Protein AF-0000000065871738 (afdb_homodimer)

Foldseek 3Di:
DDKDKDFQADDPPDDLDWDAPDPPGQWTFFWFRDDFKDKAFAFRKDKTFRRMWIAADPQKKKFKWFDPVCCVPFVKTQPPGRDIDHNPDGDTDITIMHGNGHGMDMGGGGDGGIIIGMDGDDDDDDDDDPDDDDDPCGPVDDCNVDVD/DDKDKDFQADDPPDDQDWDAPDPPGQWTFFWFRDDFKDKAAAFRKDKTFRRMWIAADPQKKKFKWFDPVCCVPFVKTQPPGRDIGHNPDGDTDITIMHGNGHGMDMGGGGDRGIIIGMDGDDDDDDDDDPDDDDDPCRPVDDCNVPPD

Sequence (296 aa):
MKVKIKQIYQFEGASSLPAYSTNGSAGMDLYAAIASPMIIKPHETALVPAGIAISLPYGYEAQIRSRSGLASKFGVIVLNSPGTIDSDYRGELKIIMINLGQKDFQLTPAMRIAQMVIAKYEVVSWELVDDLDETERGKNGFGSSGLKMKVKIKQIYQFEGASSLPAYSTNGSAGMDLYAAIASPMIIKPHETALVPAGIAISLPYGYEAQIRSRSGLASKFGVIVLNSPGTIDSDYRGELKIIMINLGQKDFQLTPAMRIAQMVIAKYEVVSWELVDDLDETERGKNGFGSSGLK

pLDDT: mean 92.16, std 11.15, range [40.47, 98.62]

Nearest PDB structures (foldseek):
  7n6s-assembly1_B  TM=9.313E-01  e=4.862E-17  Rickettsia prowazekii str. Madrid E
  7n56-assembly3_K  TM=9.686E-01  e=2.362E-16  Rickettsia prowazekii str. Madrid E
  8hrv-assembly1_A  TM=9.534E-01  e=2.782E-16  Helicobacter pylori 26695
  8y1q-assembly1_B  TM=9.715E-01  e=1.591E-15  Aquifex aeolicus
  8y1q-assembly1_C  TM=9.695E-01  e=3.060E-15  Aquifex aeolicus

Radius of gyration: 20.26 Å; Cα contacts (8 Å, |Δi|>4): 730; chains: 2; bounding box: 50×58×42 Å

Secondary structure (DSSP, 8-state):
-EEEEEE----SSS-----BSSTT-SSEEEE---SS-EEE-TT-EEEEE-SEEEEPPTTEEEEEE--HHHHHHH-EEETTSSEEE-TTB-SPPEEEEEE-SSS-EEE-TT-EEEEEEEEE---------S-PPP-SSTT--SSTT---/---EEEE-S--SSS-----BSSTT-S-EEEE---SS-EEE-TT-EEEEE-SEEEEPPTTEEEEEE--HHHHHHH-EEETTSSEEE-TT--SPPEEEEEE-SSS-EEE-TT-EEEEEEEEE-B--EEEE-S-PPP-SSBT--SSTTT--

InterPro domains:
  IPR008181 Deoxyuridine triphosphate nucleotidohydrolase [MF_00116] (1-147)
  IPR008181 Deoxyuridine triphosphate nucleotidohydrolase [PTHR11241] (10-147)
  IPR008181 Deoxyuridine triphosphate nucleotidohydrolase [TIGR00576] (9-146)
  IPR029054 dUTPase-like [PF00692] (16-146)
  IPR033704 dUTPase, trimeric [cd07557] (26-118)
  IPR036157 dUTPase-like superfamily [G3DSA:2.70.40.10] (1-147)
  IPR036157 dUTPase-like superfamily [SSF51283] (8-147)

Organism: Orientia tsutsugamushi (strain Boryong) (NCBI:txid357244)

Solvent-accessible surface area (backbone atoms only — not comparable to full-atom values): 16494 Å² total; per-residue (Å²): 88,80,30,43,32,27,77,75,45,81,52,89,94,42,88,65,69,66,48,62,85,48,94,33,46,52,40,20,46,34,29,31,52,47,95,60,67,47,75,40,42,56,76,31,72,48,82,41,41,37,25,32,23,46,48,47,56,86,60,32,33,38,34,40,24,28,36,64,66,45,31,72,76,48,30,29,31,34,68,58,31,59,33,81,41,57,30,53,39,50,32,69,43,66,44,50,33,31,20,58,26,92,52,74,40,79,47,46,55,65,35,75,63,31,26,39,30,36,29,76,61,86,87,84,84,88,78,91,68,97,71,78,84,88,55,94,63,61,87,65,52,78,46,58,85,53,96,112,138,88,66,55,71,45,80,75,45,82,53,87,94,43,87,67,69,65,48,61,85,47,94,82,46,77,38,20,45,35,29,31,52,48,95,60,67,47,76,39,42,54,65,30,71,46,81,41,41,36,24,33,25,46,46,45,57,81,60,32,31,36,34,39,31,50,35,56,34,45,32,74,76,49,32,30,36,37,66,40,26,47,32,81,41,37,17,69,48,70,58,70,44,65,43,45,32,32,21,70,26,89,54,74,39,79,47,46,56,65,34,75,63,30,26,39,30,77,42,72,47,49,70,72,44,78,40,83,37,94,71,78,80,88,48,94,54,25,59,66,54,84,66,64,87,57,79,116

Structure (mmCIF, N/CA/C/O backbone):
data_AF-0000000065871738-model_v1
#
loop_
_entity.id
_entity.type
_entity.pdbx_description
1 polymer "Deoxyuridine 5'-triphosphate nucleotidohydrolase"
#
loop_
_atom_site.group_PDB
_atom_site.id
_atom_site.type_symbol
_atom_site.label_atom_id
_atom_site.label_alt_id
_atom_site.label_comp_id
_atom_site.label_asym_id
_atom_site.label_entity_id
_atom_site.label_seq_id
_atom_site.pdbx_PDB_ins_code
_atom_site.Cartn_x
_atom_site.Cartn_y
_atom_site.Cartn_z
_atom_site.occupancy
_atom_site.B_iso_or_equiv
_atom_site.auth_seq_id
_atom_site.auth_comp_id
_atom_site.auth_asym_id
_atom_site.auth_atom_id
_atom_site.pdbx_PDB_model_num
ATOM 1 N N . MET A 1 1 ? 12.367 -8.094 -16.547 1 91.94 1 MET A N 1
ATOM 2 C CA . MET A 1 1 ? 12.742 -9.367 -15.945 1 91.94 1 MET A CA 1
ATOM 3 C C . MET A 1 1 ? 11.633 -10.398 -16.094 1 91.94 1 MET A C 1
ATOM 5 O O . MET A 1 1 ? 10.453 -10.07 -15.938 1 91.94 1 MET A O 1
ATOM 9 N N . LYS A 1 2 ? 11.984 -11.586 -16.422 1 95.81 2 LYS A N 1
ATOM 10 C CA . LYS A 1 2 ? 10.984 -12.641 -16.578 1 95.81 2 LYS A CA 1
ATOM 11 C C . LYS A 1 2 ? 10.766 -13.391 -15.266 1 95.81 2 LYS A C 1
ATOM 13 O O . LYS A 1 2 ? 11.727 -13.781 -14.602 1 95.81 2 LYS A O 1
ATOM 18 N N . VAL A 1 3 ? 9.508 -13.617 -14.883 1 97.31 3 VAL A N 1
ATOM 19 C CA . VAL A 1 3 ? 9.148 -14.32 -13.656 1 97.31 3 VAL A CA 1
ATOM 20 C C . VAL A 1 3 ? 8.203 -15.477 -13.984 1 97.31 3 VAL A C 1
ATOM 22 O O . VAL A 1 3 ? 7.234 -15.305 -14.719 1 97.31 3 VAL A O 1
ATOM 25 N N . LYS A 1 4 ? 8.539 -16.609 -13.453 1 97.94 4 LYS A N 1
ATOM 26 C CA . LYS A 1 4 ? 7.668 -17.766 -13.672 1 97.94 4 LYS A CA 1
ATOM 27 C C . LYS A 1 4 ? 6.391 -17.656 -12.844 1 97.94 4 LYS A C 1
ATOM 29 O O . LYS A 1 4 ? 6.422 -17.234 -11.688 1 97.94 4 LYS A O 1
ATOM 34 N N . ILE A 1 5 ? 5.312 -17.984 -13.469 1 97.44 5 ILE A N 1
ATOM 35 C CA . ILE A 1 5 ? 4.008 -17.969 -12.812 1 97.44 5 ILE A CA 1
ATOM 36 C C . ILE A 1 5 ? 3.242 -19.25 -13.141 1 97.44 5 ILE A C 1
ATOM 38 O O . ILE A 1 5 ? 3.271 -19.719 -14.273 1 97.44 5 ILE A O 1
ATOM 42 N N . LYS A 1 6 ? 2.676 -19.797 -12.102 1 96.56 6 LYS A N 1
ATOM 43 C CA . LYS A 1 6 ? 1.783 -20.938 -12.242 1 96.56 6 LYS A CA 1
ATOM 44 C C . LYS A 1 6 ? 0.335 -20.547 -11.961 1 96.56 6 LYS A C 1
ATOM 46 O O . LYS A 1 6 ? 0.034 -19.969 -10.914 1 96.56 6 LYS A O 1
ATOM 51 N N . GLN A 1 7 ? -0.539 -20.859 -12.898 1 94.56 7 GLN A N 1
ATOM 52 C CA . GLN A 1 7 ? -1.965 -20.625 -12.703 1 94.56 7 GLN A CA 1
ATOM 53 C C . GLN A 1 7 ? -2.621 -21.797 -11.984 1 94.56 7 GLN A C 1
ATOM 55 O O . GLN A 1 7 ? -2.604 -22.922 -12.492 1 94.56 7 GLN A O 1
ATOM 60 N N . ILE A 1 8 ? -3.176 -21.609 -10.867 1 93.62 8 ILE A N 1
ATOM 61 C CA . ILE A 1 8 ? -3.768 -22.641 -10.023 1 93.62 8 ILE A CA 1
ATOM 62 C C . ILE A 1 8 ? -5.285 -22.656 -10.211 1 93.62 8 ILE A C 1
ATOM 64 O O . ILE A 1 8 ? -5.918 -23.703 -10.094 1 93.62 8 ILE A O 1
ATOM 68 N N . TYR A 1 9 ? -5.785 -21.5 -10.375 1 90.31 9 TYR A N 1
ATOM 69 C CA . TYR A 1 9 ? -7.223 -21.328 -10.57 1 90.31 9 TYR A CA 1
ATOM 70 C C . TYR A 1 9 ? -7.516 -20.594 -11.867 1 90.31 9 TYR A C 1
ATOM 72 O O . TYR A 1 9 ? -6.852 -19.594 -12.188 1 90.31 9 TYR A O 1
ATOM 80 N N . GLN A 1 10 ? -8.43 -21.047 -12.617 1 84.5 10 GLN A N 1
ATOM 81 C CA . GLN A 1 10 ? -8.828 -20.406 -13.867 1 84.5 10 GLN A CA 1
ATOM 82 C C . GLN A 1 10 ? -10.266 -19.906 -13.781 1 84.5 10 GLN A C 1
ATOM 84 O O . GLN A 1 10 ? -11.18 -20.656 -13.445 1 84.5 10 GLN A O 1
ATOM 89 N N . PHE A 1 11 ? -10.266 -18.609 -13.992 1 81 11 PHE A N 1
ATOM 90 C CA . PHE A 1 11 ? -11.602 -18.016 -14.062 1 81 11 PHE A CA 1
ATOM 91 C C . PHE A 1 11 ? -12.297 -18.406 -15.359 1 81 11 PHE A C 1
ATOM 93 O O . PHE A 1 11 ? -11.641 -18.734 -16.344 1 81 11 PHE A O 1
ATOM 100 N N . GLU A 1 12 ? -13.617 -18.359 -15.203 1 74 12 GLU A N 1
ATOM 101 C CA . GLU A 1 12 ? -14.344 -18.562 -16.453 1 74 12 GLU A CA 1
ATOM 102 C C . GLU A 1 12 ? -14.156 -17.391 -17.406 1 74 12 GLU A C 1
ATOM 104 O O . GLU A 1 12 ? -14.422 -16.234 -17.031 1 74 12 GLU A O 1
ATOM 109 N N . GLY A 1 13 ? -13.648 -17.562 -18.641 1 64.38 13 GLY A N 1
ATOM 110 C CA . GLY A 1 13 ? -13.617 -16.609 -19.734 1 64.38 13 GLY A CA 1
ATOM 111 C C . GLY A 1 13 ? -12.461 -15.633 -19.625 1 64.38 13 GLY A C 1
ATOM 112 O O . GLY A 1 13 ? -12.305 -14.75 -20.484 1 64.38 13 GLY A O 1
ATOM 113 N N . ALA A 1 14 ? -11.82 -15.539 -18.578 1 61.59 14 ALA A N 1
ATOM 114 C CA . ALA A 1 14 ? -10.836 -14.461 -18.531 1 61.59 14 ALA A CA 1
ATOM 115 C C . ALA A 1 14 ? -9.523 -14.945 -17.938 1 61.59 14 ALA A C 1
ATOM 117 O O . ALA A 1 14 ? -9.492 -15.922 -17.188 1 61.59 14 ALA A O 1
ATOM 118 N N . SER A 1 15 ? -8.445 -14.438 -18.719 1 65.25 15 SER A N 1
ATOM 119 C CA . SER A 1 15 ? -7.152 -14.68 -18.094 1 65.25 15 SER A CA 1
ATOM 120 C C . SER A 1 15 ? -7.098 -14.055 -16.703 1 65.25 15 SER A C 1
ATOM 122 O O . SER A 1 15 ? -7.641 -12.977 -16.469 1 65.25 15 SER A O 1
ATOM 124 N N . SER A 1 16 ? -6.652 -14.82 -15.703 1 78.5 16 SER A N 1
ATOM 125 C CA . SER A 1 16 ? -6.559 -14.43 -14.297 1 78.5 16 SER A CA 1
ATOM 126 C C . SER A 1 16 ? -5.133 -14.039 -13.93 1 78.5 16 SER A C 1
ATOM 128 O O . SER A 1 16 ? -4.812 -13.891 -12.75 1 78.5 16 SER A O 1
ATOM 130 N N . LEU A 1 17 ? -4.328 -13.82 -15.078 1 89.75 17 LEU A N 1
ATOM 131 C CA . LEU A 1 17 ? -2.961 -13.484 -14.703 1 89.75 17 LEU A CA 1
ATOM 132 C C . LEU A 1 17 ? -2.848 -12 -14.344 1 89.75 17 LEU A C 1
ATOM 134 O O . LEU A 1 17 ? -3.465 -11.156 -14.992 1 89.75 17 LEU A O 1
ATOM 138 N N . PRO A 1 18 ? -2.088 -11.75 -13.359 1 94.88 18 PRO A N 1
ATOM 139 C CA . PRO A 1 18 ? -1.871 -10.344 -13.031 1 94.88 18 PRO A CA 1
ATOM 140 C C . PRO A 1 18 ? -1.265 -9.555 -14.188 1 94.88 18 PRO A C 1
ATOM 142 O O . PRO A 1 18 ? -0.434 -10.078 -14.938 1 94.88 18 PRO A O 1
ATOM 145 N N . ALA A 1 19 ? -1.672 -8.312 -14.336 1 92.56 19 ALA A N 1
ATOM 146 C CA . ALA A 1 19 ? -1.156 -7.461 -15.398 1 92.56 19 ALA A CA 1
ATOM 147 C C . ALA A 1 19 ? -1.094 -6 -14.953 1 92.56 19 ALA A C 1
ATOM 149 O O . ALA A 1 19 ? -1.874 -5.574 -14.102 1 92.56 19 ALA A O 1
ATOM 150 N N . TYR A 1 20 ? -0.188 -5.336 -15.578 1 94.69 20 TYR A N 1
ATOM 151 C CA . TYR A 1 20 ? -0.142 -3.889 -15.391 1 94.69 20 TYR A CA 1
ATOM 152 C C . TYR A 1 20 ? -1.267 -3.203 -16.156 1 94.69 20 TYR A C 1
ATOM 154 O O . TYR A 1 20 ? -1.496 -3.5 -17.328 1 94.69 20 TYR A O 1
ATOM 162 N N . SER A 1 21 ? -1.913 -2.264 -15.492 1 92 21 SER A N 1
ATOM 163 C CA . SER A 1 21 ? -3.027 -1.582 -16.141 1 92 21 SER A CA 1
ATOM 164 C C . SER A 1 21 ? -2.531 -0.56 -17.156 1 92 21 SER A C 1
ATOM 166 O O . SER A 1 21 ? -3.213 -0.279 -18.141 1 92 21 SER A O 1
ATOM 168 N N . THR A 1 22 ? -1.417 0.108 -16.875 1 92.25 22 THR A N 1
ATOM 169 C CA . THR A 1 22 ? -0.78 1.076 -17.766 1 92.25 22 THR A CA 1
ATOM 170 C C . THR A 1 22 ? 0.738 0.927 -17.734 1 92.25 22 THR A C 1
ATOM 172 O O . THR A 1 22 ? 1.276 0.214 -16.875 1 92.25 22 THR A O 1
ATOM 175 N N . ASN A 1 23 ? 1.377 1.581 -18.609 1 91.06 23 ASN A N 1
ATOM 176 C CA . ASN A 1 23 ? 2.834 1.525 -18.672 1 91.06 23 ASN A CA 1
ATOM 177 C C . ASN A 1 23 ? 3.461 2.115 -17.406 1 91.06 23 ASN A C 1
ATOM 179 O O . ASN A 1 23 ? 4.566 1.73 -17.016 1 91.06 23 ASN A O 1
ATOM 183 N N . GLY A 1 24 ? 2.805 2.994 -16.75 1 93.5 24 GLY A N 1
ATOM 184 C CA . GLY A 1 24 ? 3.348 3.67 -15.578 1 93.5 24 GLY A CA 1
ATOM 185 C C . GLY A 1 24 ? 2.893 3.059 -14.266 1 93.5 24 GLY A C 1
ATOM 186 O O . GLY A 1 24 ? 3.258 3.537 -13.195 1 93.5 24 GLY A O 1
ATOM 187 N N . SER A 1 25 ? 2.113 1.961 -14.391 1 95.06 25 SER A N 1
ATOM 188 C CA . SER A 1 25 ? 1.622 1.31 -13.188 1 95.06 25 SER A CA 1
ATOM 189 C C . SER A 1 25 ? 2.756 0.632 -12.422 1 95.06 25 SER A C 1
ATOM 191 O O . SER A 1 25 ? 3.557 -0.098 -13.016 1 95.06 25 SER A O 1
ATOM 193 N N . ALA A 1 26 ? 2.781 0.898 -11.141 1 95.44 26 ALA A N 1
ATOM 194 C CA . ALA A 1 26 ? 3.791 0.266 -10.297 1 95.44 26 ALA A CA 1
ATOM 195 C C . ALA A 1 26 ? 3.406 -1.172 -9.961 1 95.44 26 ALA A C 1
ATOM 197 O O . ALA A 1 26 ? 4.277 -2.018 -9.734 1 95.44 26 ALA A O 1
ATOM 198 N N . GLY A 1 27 ? 2.104 -1.4 -9.867 1 96.38 27 GLY A N 1
ATOM 199 C CA . GLY A 1 27 ? 1.649 -2.713 -9.43 1 96.38 27 GLY A CA 1
ATOM 200 C C . GLY A 1 27 ? 0.734 -3.389 -10.438 1 96.38 27 GLY A C 1
ATOM 201 O O . GLY A 1 27 ? 0.274 -2.756 -11.391 1 96.38 27 GLY A O 1
ATOM 202 N N . MET A 1 28 ? 0.483 -4.691 -10.188 1 97.31 28 MET A N 1
ATOM 203 C CA . MET A 1 28 ? -0.453 -5.512 -10.953 1 97.31 28 MET A CA 1
ATOM 204 C C . MET A 1 28 ? -1.641 -5.926 -10.086 1 97.31 28 MET A C 1
ATOM 206 O O . MET A 1 28 ? -1.468 -6.309 -8.93 1 97.31 28 MET A O 1
ATOM 210 N N . ASP A 1 29 ? -2.773 -5.949 -10.68 1 96.31 29 ASP A N 1
ATOM 211 C CA . ASP A 1 29 ? -3.961 -6.328 -9.922 1 96.31 29 ASP A CA 1
ATOM 212 C C . ASP A 1 29 ? -3.998 -7.832 -9.672 1 96.31 29 ASP A C 1
ATOM 214 O O . ASP A 1 29 ? -3.631 -8.617 -10.547 1 96.31 29 ASP A O 1
ATOM 218 N N . LEU A 1 30 ? -4.418 -8.164 -8.539 1 97 30 LEU A N 1
ATOM 219 C CA . LEU A 1 30 ? -4.711 -9.547 -8.172 1 97 30 LEU A CA 1
ATOM 220 C C . LEU A 1 30 ? -6.215 -9.773 -8.07 1 97 30 LEU A C 1
ATOM 222 O O . LEU A 1 30 ? -6.953 -8.891 -7.629 1 97 30 LEU A O 1
ATOM 226 N N . TYR A 1 31 ? -6.613 -10.93 -8.398 1 95.81 31 TYR A N 1
ATOM 227 C CA . TYR A 1 31 ? -8.039 -11.219 -8.523 1 95.81 31 TYR A CA 1
ATOM 228 C C . TYR A 1 31 ? -8.477 -12.25 -7.492 1 95.81 31 TYR A C 1
ATOM 230 O O . TYR A 1 31 ? -7.699 -13.125 -7.109 1 95.81 31 TYR A O 1
ATOM 238 N N . ALA A 1 32 ? -9.719 -12.117 -7.121 1 96.31 32 ALA A N 1
ATOM 239 C CA . ALA A 1 32 ? -10.297 -13.109 -6.215 1 96.31 32 ALA A CA 1
ATOM 240 C C . ALA A 1 32 ? -10.562 -14.422 -6.938 1 96.31 32 ALA A C 1
ATOM 242 O O . ALA A 1 32 ? -11.445 -14.508 -7.793 1 96.31 32 ALA A O 1
ATOM 243 N N . ALA A 1 33 ? -9.812 -15.414 -6.57 1 95.62 33 ALA A N 1
ATOM 244 C CA . ALA A 1 33 ? -9.984 -16.75 -7.152 1 95.62 33 ALA A CA 1
ATOM 245 C C . ALA A 1 33 ? -10.938 -17.594 -6.309 1 95.62 33 ALA A C 1
ATOM 247 O O . ALA A 1 33 ? -10.523 -18.594 -5.711 1 95.62 33 ALA A O 1
ATOM 248 N N . ILE A 1 34 ? -12.156 -17.234 -6.285 1 94.81 34 ILE A N 1
ATOM 249 C CA . ILE A 1 34 ? -13.188 -17.953 -5.539 1 94.81 34 ILE A CA 1
ATOM 250 C C . ILE A 1 34 ? -14.266 -18.453 -6.496 1 94.81 34 ILE A C 1
ATOM 252 O O . ILE A 1 34 ? -1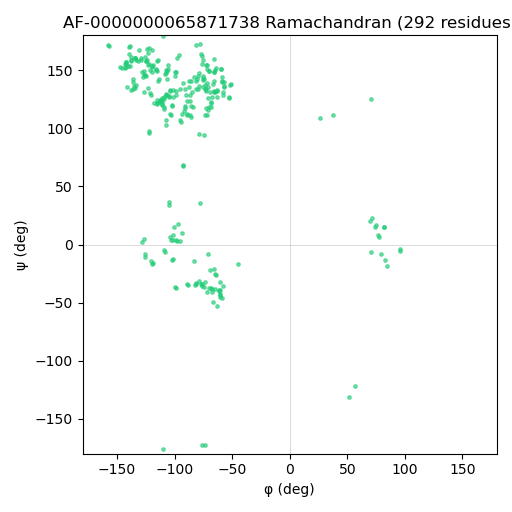4.461 -17.891 -7.574 1 94.81 34 ILE A O 1
ATOM 256 N N . ALA A 1 35 ? -14.883 -19.5 -6.082 1 93.19 35 ALA A N 1
ATOM 257 C CA . ALA A 1 35 ? -15.852 -20.156 -6.953 1 93.19 35 ALA A CA 1
ATOM 258 C C . ALA A 1 35 ? -17.203 -19.438 -6.91 1 93.19 35 ALA A C 1
ATOM 260 O O . ALA A 1 35 ? -17.953 -19.453 -7.887 1 93.19 35 ALA A O 1
ATOM 261 N N . SER A 1 36 ? -17.562 -18.875 -5.777 1 95.12 36 SER A N 1
ATOM 262 C CA . SER A 1 36 ? -18.844 -18.172 -5.57 1 95.12 36 SER A CA 1
ATOM 263 C C . SER A 1 36 ? -18.656 -16.953 -4.68 1 95.12 36 SER A C 1
ATOM 265 O O . SER A 1 36 ? -17.688 -16.859 -3.93 1 95.12 36 SER A O 1
ATOM 267 N N . PRO A 1 37 ? -19.609 -16.031 -4.844 1 97.12 37 PRO A N 1
ATOM 268 C CA . PRO A 1 37 ? -19.5 -14.812 -4.023 1 97.12 37 PRO A CA 1
ATOM 269 C C . PRO A 1 37 ? -19.531 -15.109 -2.527 1 97.12 37 PRO A C 1
ATOM 271 O O . PRO A 1 37 ? -20.094 -16.125 -2.102 1 97.12 37 PRO A O 1
ATOM 274 N N . MET A 1 38 ? -18.875 -14.242 -1.792 1 97.06 38 MET A N 1
ATOM 275 C CA . MET A 1 38 ? -18.906 -14.312 -0.334 1 97.06 38 MET A CA 1
ATOM 276 C C . MET A 1 38 ? -19.047 -12.922 0.274 1 97.06 38 MET A C 1
ATOM 278 O O . MET A 1 38 ? -18.703 -11.922 -0.365 1 97.06 38 MET A O 1
ATOM 282 N N . ILE A 1 39 ? -19.516 -12.891 1.491 1 98.5 39 ILE A N 1
ATOM 283 C CA . ILE A 1 39 ? -19.703 -11.625 2.195 1 98.5 39 ILE A CA 1
ATOM 284 C C . ILE A 1 39 ? -18.656 -11.477 3.285 1 98.5 39 ILE A C 1
ATOM 286 O O . ILE A 1 39 ? -18.391 -12.414 4.039 1 98.5 39 ILE A O 1
ATOM 290 N N . ILE A 1 40 ? -17.984 -10.352 3.291 1 98.44 40 ILE A N 1
ATOM 291 C CA . ILE A 1 40 ? -17.141 -9.961 4.418 1 98.44 40 ILE A CA 1
ATOM 292 C C . ILE A 1 40 ? -17.859 -8.891 5.242 1 98.44 40 ILE A C 1
ATOM 294 O O . ILE A 1 40 ? -17.984 -7.746 4.797 1 98.44 40 ILE A O 1
ATOM 298 N N . LYS A 1 41 ? -18.281 -9.203 6.469 1 98.31 41 LYS A N 1
ATOM 299 C CA . LYS A 1 41 ? -19 -8.266 7.316 1 98.31 41 LYS A CA 1
ATOM 300 C C . LYS A 1 41 ? -18.062 -7.227 7.922 1 98.31 41 LYS A C 1
ATOM 302 O O . LYS A 1 41 ? -16.844 -7.41 7.922 1 98.31 41 LYS A O 1
ATOM 307 N N . PRO A 1 42 ? -18.672 -6.121 8.406 1 97.38 42 PRO A N 1
ATOM 308 C CA . PRO A 1 42 ? -17.828 -5.133 9.078 1 97.38 42 PRO A CA 1
ATOM 309 C C . PRO A 1 42 ? -16.969 -5.742 10.18 1 97.38 42 PRO A C 1
ATOM 311 O O . PRO A 1 42 ? -17.469 -6.492 11.023 1 97.38 42 PRO A O 1
ATOM 314 N N . HIS A 1 43 ? -15.648 -5.492 10.078 1 96.75 43 HIS A N 1
ATOM 315 C CA . HIS A 1 43 ? -14.641 -5.891 11.062 1 96.75 43 HIS A CA 1
ATOM 316 C C . HIS A 1 43 ? -14.359 -7.387 10.984 1 96.75 43 HIS A C 1
ATOM 318 O O . HIS A 1 43 ? -13.789 -7.965 11.914 1 96.75 43 HIS A O 1
ATOM 324 N N . GLU A 1 44 ? -14.742 -8.016 9.898 1 98.12 44 GLU A N 1
ATOM 325 C CA . GLU A 1 44 ? -14.406 -9.414 9.648 1 98.12 44 GLU A CA 1
ATOM 326 C C . GLU A 1 44 ? -13.227 -9.539 8.695 1 98.12 44 GLU A C 1
ATOM 328 O O . GLU A 1 44 ? -13.055 -8.711 7.797 1 98.12 44 GLU A O 1
ATOM 333 N N . THR A 1 45 ? -12.484 -10.586 8.906 1 97.88 45 THR A N 1
ATOM 334 C CA . THR A 1 45 ? -11.367 -10.898 8.016 1 97.88 45 THR A CA 1
ATOM 335 C C . THR A 1 45 ? -11.711 -12.078 7.113 1 97.88 45 THR A C 1
ATOM 337 O O . THR A 1 45 ? -12.609 -12.867 7.422 1 97.88 45 THR A O 1
ATOM 340 N N . ALA A 1 46 ? -11.078 -12.125 5.984 1 97.81 46 ALA A N 1
ATOM 341 C CA . ALA A 1 46 ? -11.188 -13.234 5.047 1 97.81 46 ALA A CA 1
ATOM 342 C C . ALA A 1 46 ? -9.844 -13.547 4.398 1 97.81 46 ALA A C 1
ATOM 344 O O . ALA A 1 46 ? -9.094 -12.633 4.055 1 97.81 46 ALA A O 1
ATOM 345 N N . LEU A 1 47 ? -9.555 -14.758 4.324 1 97.12 47 LEU A N 1
ATOM 346 C CA . LEU A 1 47 ? -8.414 -15.219 3.545 1 97.12 47 LEU A CA 1
ATOM 347 C C . LEU A 1 47 ? -8.836 -15.57 2.121 1 97.12 47 LEU A C 1
ATOM 349 O O . LEU A 1 47 ? -9.57 -16.531 1.908 1 97.12 47 LEU A O 1
ATOM 353 N N . VAL A 1 48 ? -8.359 -14.859 1.115 1 97.44 48 VAL A N 1
ATOM 354 C CA . VAL A 1 48 ? -8.867 -14.984 -0.25 1 97.44 48 VAL A CA 1
ATOM 355 C C . VAL A 1 48 ? -7.742 -15.469 -1.169 1 97.44 48 VAL A C 1
ATOM 357 O O . VAL A 1 48 ? -6.707 -14.812 -1.289 1 97.44 48 VAL A O 1
ATOM 360 N N . PRO A 1 49 ? -7.914 -16.562 -1.815 1 96.81 49 PRO A N 1
ATOM 361 C CA . PRO A 1 49 ? -6.902 -17.016 -2.768 1 96.81 49 PRO A CA 1
ATOM 362 C C . PRO A 1 49 ? -6.84 -16.156 -4.027 1 96.81 49 PRO A C 1
ATOM 364 O O . PRO A 1 49 ? -7.859 -15.617 -4.465 1 96.81 49 PRO A O 1
ATOM 367 N N . ALA A 1 50 ? -5.645 -16.062 -4.617 1 96.5 50 ALA A N 1
ATOM 368 C CA . ALA A 1 50 ? -5.465 -15.289 -5.836 1 96.5 50 ALA A CA 1
ATOM 369 C C . ALA A 1 50 ? -5.391 -16.188 -7.062 1 96.5 50 ALA A C 1
ATOM 371 O O . ALA A 1 50 ? -5.422 -15.719 -8.195 1 96.5 50 ALA A O 1
ATOM 372 N N . GLY A 1 51 ? -5.227 -17.484 -6.828 1 95.62 51 GLY A N 1
ATOM 373 C CA . GLY A 1 51 ? -5.277 -18.438 -7.93 1 95.62 51 GLY A CA 1
ATOM 374 C C . GLY A 1 51 ? -3.971 -18.547 -8.688 1 95.62 51 GLY A C 1
ATOM 375 O O . GLY A 1 51 ? -3.943 -19.016 -9.828 1 95.62 51 GLY A O 1
ATOM 376 N N . ILE A 1 52 ? -2.834 -18.031 -8.109 1 96.44 52 ILE A N 1
ATOM 377 C CA . ILE A 1 52 ? -1.549 -18.094 -8.805 1 96.44 52 ILE A CA 1
ATOM 378 C C . ILE A 1 52 ? -0.434 -18.359 -7.793 1 96.44 52 ILE A C 1
ATOM 380 O O . ILE A 1 52 ? -0.593 -18.109 -6.598 1 96.44 52 ILE A O 1
ATOM 384 N N . ALA A 1 53 ? 0.629 -18.906 -8.25 1 97.31 53 ALA A N 1
ATOM 385 C CA . ALA A 1 53 ? 1.918 -19.016 -7.57 1 97.31 53 ALA A CA 1
ATOM 386 C C . ALA A 1 53 ? 3.051 -18.5 -8.453 1 97.31 53 ALA A C 1
ATOM 388 O O . ALA A 1 53 ? 2.998 -18.625 -9.68 1 97.31 53 ALA A O 1
ATOM 389 N N . ILE A 1 54 ? 4.086 -17.938 -7.793 1 97.75 54 ILE A N 1
ATOM 390 C CA . ILE A 1 54 ? 5.137 -17.328 -8.602 1 97.75 54 ILE A CA 1
ATOM 391 C C . ILE A 1 54 ? 6.504 -17.75 -8.07 1 97.75 54 ILE A C 1
ATOM 393 O O . ILE A 1 54 ? 6.621 -18.219 -6.93 1 97.75 54 ILE A O 1
ATOM 397 N N . SER A 1 55 ? 7.488 -17.609 -8.922 1 98 55 SER A N 1
ATOM 398 C CA . SER A 1 55 ? 8.891 -17.828 -8.594 1 98 55 SER A CA 1
ATOM 399 C C . SER A 1 55 ? 9.719 -16.578 -8.859 1 98 55 SER A C 1
ATOM 401 O O . SER A 1 55 ? 10.148 -16.344 -9.992 1 98 55 SER A O 1
ATOM 403 N N . LEU A 1 56 ? 9.961 -15.805 -7.801 1 97 56 LEU A N 1
ATOM 404 C CA . LEU A 1 56 ? 10.766 -14.594 -7.922 1 97 56 LEU A CA 1
ATOM 405 C C . LEU A 1 56 ? 12.25 -14.906 -7.852 1 97 56 LEU A C 1
ATOM 407 O O . LEU A 1 56 ? 12.664 -15.82 -7.129 1 97 56 LEU A O 1
ATOM 411 N N . PRO A 1 57 ? 13.047 -14.164 -8.617 1 96.44 57 PRO A N 1
ATOM 412 C CA . PRO A 1 57 ? 14.492 -14.328 -8.438 1 96.44 57 PRO A CA 1
ATOM 413 C C . PRO A 1 57 ? 14.961 -13.875 -7.055 1 96.44 57 PRO A C 1
ATOM 415 O O . PRO A 1 57 ? 14.32 -13.031 -6.422 1 96.44 57 PRO A O 1
ATOM 418 N N . TYR A 1 58 ? 16.047 -14.516 -6.578 1 95.44 58 TYR A N 1
ATOM 419 C CA . TYR A 1 58 ? 16.672 -14.055 -5.34 1 95.44 58 TYR A CA 1
ATOM 420 C C . TYR A 1 58 ? 16.953 -12.555 -5.398 1 95.44 58 TYR A C 1
ATOM 422 O O . TYR A 1 58 ? 17.391 -12.039 -6.43 1 95.44 58 TYR A O 1
ATOM 430 N N . GLY A 1 59 ? 16.703 -11.82 -4.316 1 96.38 59 GLY A N 1
ATOM 431 C CA . GLY A 1 59 ? 16.922 -10.391 -4.266 1 96.38 59 GLY A CA 1
ATOM 432 C C . GLY A 1 59 ? 15.68 -9.578 -4.555 1 96.38 59 GLY A C 1
ATOM 433 O O . GLY A 1 59 ? 15.695 -8.344 -4.461 1 96.38 59 GLY A O 1
ATOM 434 N N . TYR A 1 60 ? 14.586 -10.289 -4.895 1 97.69 60 TYR A N 1
ATOM 435 C CA . TYR A 1 60 ? 13.32 -9.625 -5.18 1 97.69 60 TYR A CA 1
ATOM 436 C C . TYR A 1 60 ? 12.227 -10.125 -4.25 1 97.69 60 TYR A C 1
ATOM 438 O O . TYR A 1 60 ? 12.281 -11.258 -3.768 1 97.69 60 TYR A O 1
ATOM 446 N N . GLU A 1 61 ? 11.305 -9.25 -3.988 1 97.94 61 GLU A N 1
ATOM 447 C CA . GLU A 1 61 ? 10.086 -9.586 -3.268 1 97.94 61 GLU A CA 1
ATOM 448 C C . GLU A 1 61 ? 8.852 -9.039 -3.982 1 97.94 61 GLU A C 1
ATOM 450 O O . GLU A 1 61 ? 8.969 -8.148 -4.828 1 97.94 61 GLU A O 1
ATOM 455 N N . ALA A 1 62 ? 7.758 -9.703 -3.645 1 98.06 62 ALA A N 1
ATOM 456 C CA . ALA A 1 62 ? 6.477 -9.102 -4.004 1 98.06 62 ALA A CA 1
ATOM 457 C C . ALA A 1 62 ? 5.797 -8.484 -2.783 1 98.06 62 ALA A C 1
ATOM 459 O O . ALA A 1 62 ? 5.762 -9.094 -1.712 1 98.06 62 ALA A O 1
ATOM 460 N N . GLN A 1 63 ? 5.344 -7.281 -2.939 1 98.44 63 GLN A N 1
ATOM 461 C CA . GLN A 1 63 ? 4.523 -6.598 -1.944 1 98.44 63 GLN A CA 1
ATOM 462 C C . GLN A 1 63 ? 3.051 -6.613 -2.338 1 98.44 63 GLN A C 1
ATOM 464 O O . GLN A 1 63 ? 2.682 -6.117 -3.402 1 98.44 63 GLN A O 1
ATOM 469 N N . ILE A 1 64 ? 2.234 -7.23 -1.453 1 98.56 64 ILE A N 1
ATOM 470 C CA . ILE A 1 64 ? 0.792 -7.23 -1.662 1 98.56 64 ILE A CA 1
ATOM 471 C C . ILE A 1 64 ? 0.169 -6.023 -0.959 1 98.56 64 ILE A C 1
ATOM 473 O O . ILE A 1 64 ? 0.216 -5.922 0.269 1 98.56 64 ILE A O 1
ATOM 477 N N . ARG A 1 65 ? -0.443 -5.133 -1.783 1 98.62 65 ARG A N 1
ATOM 478 C CA . ARG A 1 65 ? -0.921 -3.859 -1.256 1 98.62 65 ARG A CA 1
ATOM 479 C C . ARG A 1 65 ? -2.418 -3.695 -1.493 1 98.62 65 ARG A C 1
ATOM 481 O O . ARG A 1 65 ? -2.98 -4.316 -2.396 1 98.62 65 ARG A O 1
ATOM 488 N N . SER A 1 66 ? -2.984 -2.865 -0.626 1 98.56 66 SER A N 1
ATOM 489 C CA . SER A 1 66 ? -4.402 -2.545 -0.771 1 98.56 66 SER A CA 1
ATOM 490 C C . SER A 1 66 ? -4.664 -1.762 -2.053 1 98.56 66 SER A C 1
ATOM 492 O O . SER A 1 66 ? -3.795 -1.021 -2.521 1 98.56 66 SER A O 1
ATOM 494 N N . ARG A 1 67 ? -5.898 -1.991 -2.621 1 96.12 67 ARG A N 1
ATOM 495 C CA . ARG A 1 67 ? -6.379 -1.128 -3.695 1 96.12 67 ARG A CA 1
ATOM 496 C C . ARG A 1 67 ? -7.062 0.115 -3.135 1 96.12 67 ARG A C 1
ATOM 498 O O . ARG A 1 67 ? -7.98 0.011 -2.32 1 96.12 67 ARG A O 1
ATOM 505 N N . SER A 1 68 ? -6.684 1.174 -3.645 1 95.06 68 SER A N 1
ATOM 506 C CA . SER A 1 68 ? -7.258 2.42 -3.145 1 95.06 68 SER A CA 1
ATOM 507 C C . SER A 1 68 ? -8.766 2.457 -3.348 1 95.06 68 SER A C 1
ATOM 509 O O . SER A 1 68 ? -9.5 2.963 -2.498 1 95.06 68 SER A O 1
ATOM 511 N N . GLY A 1 69 ? -9.258 1.967 -4.469 1 94.69 69 GLY A N 1
ATOM 512 C CA . GLY A 1 69 ? -10.68 1.967 -4.754 1 94.69 69 GLY A CA 1
ATOM 513 C C . GLY A 1 69 ? -11.5 1.218 -3.719 1 94.69 69 GLY A C 1
ATOM 514 O O . GLY A 1 69 ? -12.531 1.711 -3.26 1 94.69 69 GLY A O 1
ATOM 515 N N . LEU A 1 70 ? -11.062 0.059 -3.346 1 96.56 70 LEU A N 1
ATOM 516 C CA . LEU A 1 70 ? -11.758 -0.722 -2.328 1 96.56 70 LEU A CA 1
ATOM 517 C C . LEU A 1 70 ? -11.672 -0.041 -0.966 1 96.56 70 LEU A C 1
ATOM 519 O O . LEU A 1 70 ? -12.641 -0.046 -0.202 1 96.56 70 LEU A O 1
ATOM 523 N N . ALA A 1 71 ? -10.5 0.495 -0.669 1 96.38 71 ALA A N 1
ATOM 524 C CA . ALA A 1 71 ? -10.289 1.183 0.603 1 96.38 71 ALA A CA 1
ATOM 525 C C . ALA A 1 71 ? -11.188 2.412 0.718 1 96.38 71 ALA A C 1
ATOM 527 O O . ALA A 1 71 ? -11.891 2.582 1.716 1 96.38 71 ALA A O 1
ATOM 528 N N . SER A 1 72 ? -11.148 3.293 -0.296 1 95.12 72 SER A N 1
ATOM 529 C CA . SER A 1 72 ? -11.859 4.566 -0.241 1 95.12 72 SER A CA 1
ATOM 530 C C . SER A 1 72 ? -13.375 4.359 -0.283 1 95.12 72 SER A C 1
ATOM 532 O O . SER A 1 72 ? -14.117 5.02 0.444 1 95.12 72 SER A O 1
ATOM 534 N N . LYS A 1 73 ? -13.859 3.395 -1.065 1 95.5 73 LYS A N 1
ATOM 535 C CA . LYS A 1 73 ? -15.289 3.242 -1.3 1 95.5 73 LYS A CA 1
ATOM 536 C C . LYS A 1 73 ? -15.93 2.348 -0.24 1 95.5 73 LYS A C 1
ATOM 538 O O . LYS A 1 73 ? -17.062 2.578 0.166 1 95.5 73 LYS A O 1
ATOM 543 N N . PHE A 1 74 ? -15.141 1.333 0.212 1 96.25 74 PHE A N 1
ATOM 544 C CA . PHE A 1 74 ? -15.789 0.309 1.021 1 96.25 74 PHE A CA 1
ATOM 545 C C . PHE A 1 74 ? -15.07 0.132 2.354 1 96.25 74 PHE A C 1
ATOM 547 O O . PHE A 1 74 ? -15.555 -0.577 3.238 1 96.25 74 PHE A O 1
ATOM 554 N N . GLY A 1 75 ? -13.938 0.752 2.521 1 97.06 75 GLY A N 1
ATOM 555 C CA . GLY A 1 75 ? -13.148 0.537 3.721 1 97.06 75 GLY A CA 1
ATOM 556 C C . GLY A 1 75 ? -12.531 -0.848 3.787 1 97.06 75 GLY A C 1
ATOM 557 O O . GLY A 1 75 ? -12.211 -1.341 4.871 1 97.06 75 GLY A O 1
ATOM 558 N N . VAL A 1 76 ? -12.43 -1.47 2.631 1 98.06 76 VAL A N 1
ATOM 559 C CA . VAL A 1 76 ? -11.875 -2.816 2.564 1 98.06 76 VAL A CA 1
ATOM 560 C C . VAL A 1 76 ? -10.406 -2.75 2.141 1 98.06 76 VAL A C 1
ATOM 562 O O . VAL A 1 76 ? -10.07 -2.098 1.15 1 98.06 76 VAL A O 1
ATOM 565 N N . ILE A 1 77 ? -9.539 -3.422 2.928 1 98.44 77 ILE A N 1
ATOM 566 C CA . ILE A 1 77 ? -8.109 -3.322 2.668 1 98.44 77 ILE A 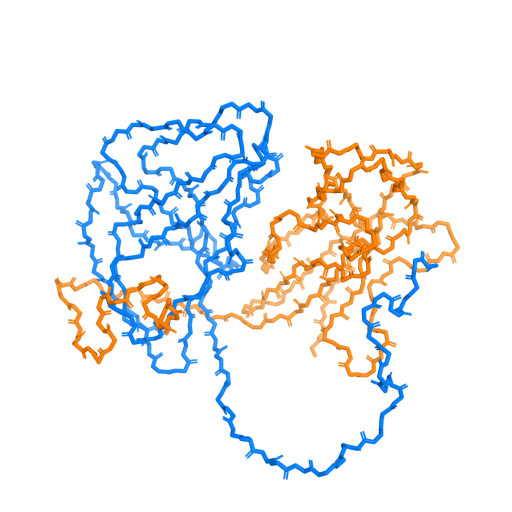CA 1
ATOM 567 C C . ILE A 1 77 ? -7.457 -4.691 2.846 1 98.44 77 ILE A C 1
ATOM 569 O O . ILE A 1 77 ? -8.102 -5.633 3.318 1 98.44 77 ILE A O 1
ATOM 573 N N . VAL A 1 78 ? -6.27 -4.785 2.32 1 98.44 78 VAL A N 1
ATOM 574 C CA . VAL A 1 78 ? -5.359 -5.852 2.725 1 98.44 78 VAL A CA 1
ATOM 575 C C . VAL A 1 78 ? -4.871 -5.602 4.148 1 98.44 78 VAL A C 1
ATOM 577 O O . VAL A 1 78 ? -4.199 -4.602 4.418 1 98.44 78 VAL A O 1
ATOM 580 N N . LEU A 1 79 ? -5.164 -6.465 5.02 1 96.06 79 LEU A N 1
ATOM 581 C CA . LEU A 1 79 ? -4.977 -6.246 6.453 1 96.06 79 LEU A CA 1
ATOM 582 C C . LEU A 1 79 ? -3.506 -6 6.777 1 96.06 79 LEU A C 1
ATOM 584 O O . LEU A 1 79 ? -3.18 -5.098 7.551 1 96.06 79 LEU A O 1
ATOM 588 N N . ASN A 1 80 ? -2.676 -6.742 6.184 1 94.69 80 ASN A N 1
ATOM 589 C CA . ASN A 1 80 ? -1.249 -6.664 6.484 1 94.69 80 ASN A CA 1
ATOM 590 C C . ASN A 1 80 ? -0.482 -5.945 5.379 1 94.69 80 ASN A C 1
ATOM 592 O O . ASN A 1 80 ? 0.668 -6.285 5.094 1 94.69 80 ASN A O 1
ATOM 596 N N . SER A 1 81 ? -1.086 -5.008 4.797 1 96.06 81 SER A N 1
ATOM 597 C CA . SER A 1 81 ? -0.468 -4.254 3.711 1 96.06 81 SER A CA 1
ATOM 598 C C . SER A 1 81 ? 0.761 -3.492 4.195 1 96.06 81 SER A C 1
ATOM 600 O O . SER A 1 81 ? 0.68 -2.723 5.156 1 96.06 81 SER A O 1
ATOM 602 N N . PRO A 1 82 ? 1.934 -3.609 3.586 1 96.75 82 PRO A N 1
ATOM 603 C CA . PRO A 1 82 ? 2.125 -4.578 2.506 1 96.75 82 PRO A CA 1
ATOM 604 C C . PRO A 1 82 ? 2.395 -5.992 3.021 1 96.75 82 PRO A C 1
ATOM 606 O O . PRO A 1 82 ? 3.111 -6.164 4.012 1 96.75 82 PRO A O 1
ATOM 609 N N . GLY A 1 83 ? 1.738 -6.945 2.453 1 96 83 GLY A N 1
ATOM 610 C CA . GLY A 1 83 ? 2.141 -8.328 2.658 1 96 83 GLY A CA 1
ATOM 611 C C . GLY A 1 83 ? 3.387 -8.711 1.882 1 96 83 GLY A C 1
ATOM 612 O O . GLY A 1 83 ? 3.564 -8.289 0.737 1 96 83 GLY A O 1
ATOM 613 N N . THR A 1 84 ? 4.203 -9.516 2.453 1 96.06 84 THR A N 1
ATOM 614 C CA . THR A 1 84 ? 5.477 -9.875 1.84 1 96.06 84 THR A CA 1
ATOM 615 C C . THR A 1 84 ? 5.414 -11.281 1.258 1 96.06 84 THR A C 1
ATOM 617 O O . THR A 1 84 ? 4.992 -12.219 1.935 1 96.06 84 THR A O 1
ATOM 620 N N . ILE A 1 85 ? 5.789 -11.359 -0.011 1 96.25 85 ILE A N 1
ATOM 621 C CA . ILE A 1 85 ? 6.023 -12.656 -0.64 1 96.25 85 ILE A CA 1
ATOM 622 C C . ILE A 1 85 ? 7.516 -12.844 -0.882 1 96.25 85 ILE A C 1
ATOM 624 O O . ILE A 1 85 ? 8.125 -12.125 -1.675 1 96.25 85 ILE A O 1
ATOM 628 N N . ASP A 1 86 ? 8.016 -13.844 -0.251 1 95.94 86 ASP A N 1
ATOM 629 C CA . ASP A 1 86 ? 9.445 -14.133 -0.355 1 95.94 86 ASP A CA 1
ATOM 630 C C . ASP A 1 86 ? 9.781 -14.789 -1.696 1 95.94 86 ASP A C 1
ATOM 632 O O . ASP A 1 86 ? 8.938 -15.461 -2.289 1 95.94 86 ASP A O 1
ATOM 636 N N . SER A 1 87 ? 11.039 -14.625 -2.115 1 96 87 SER A N 1
ATOM 637 C CA . SER A 1 87 ? 11.477 -15.164 -3.402 1 96 87 SER A CA 1
ATOM 638 C C . SER A 1 87 ? 11.445 -16.688 -3.406 1 96 87 SER A C 1
ATOM 640 O O . SER A 1 87 ? 11.406 -17.312 -4.473 1 96 87 SER A O 1
ATOM 642 N N . ASP A 1 88 ? 11.461 -17.312 -2.193 1 95.06 88 ASP A N 1
ATOM 643 C CA . ASP A 1 88 ? 11.523 -18.766 -2.152 1 95.06 88 ASP A CA 1
ATOM 644 C C . ASP A 1 88 ? 10.164 -19.375 -1.797 1 95.06 88 ASP A C 1
ATOM 646 O O . ASP A 1 88 ? 10.062 -20.562 -1.535 1 95.06 88 ASP A O 1
ATOM 650 N N . TYR A 1 89 ? 9.156 -18.578 -1.721 1 96.38 89 TYR A N 1
ATOM 651 C CA . TYR A 1 89 ? 7.801 -19.094 -1.533 1 96.38 89 TYR A CA 1
ATOM 652 C C . TYR A 1 89 ? 7.234 -19.625 -2.842 1 96.38 89 TYR A C 1
ATOM 654 O O . TYR A 1 89 ? 7.363 -18.984 -3.889 1 96.38 89 TYR A O 1
ATOM 662 N N . ARG A 1 90 ? 6.598 -20.75 -2.793 1 96.94 90 ARG A N 1
ATOM 663 C CA . ARG A 1 90 ? 6.098 -21.375 -4.012 1 96.94 90 ARG A CA 1
ATOM 664 C C . ARG A 1 90 ? 4.621 -21.734 -3.877 1 96.94 90 ARG A C 1
ATOM 666 O O . ARG A 1 90 ? 4.051 -22.375 -4.754 1 96.94 90 ARG A O 1
ATOM 673 N N . GLY A 1 91 ? 3.967 -21.438 -2.775 1 96 91 GLY A N 1
ATOM 674 C CA . GLY A 1 91 ? 2.551 -21.703 -2.578 1 96 91 GLY A CA 1
ATOM 675 C C . GLY A 1 91 ? 1.654 -20.688 -3.273 1 96 91 GLY A C 1
ATOM 676 O O . GLY A 1 91 ? 2.133 -19.672 -3.787 1 96 91 GLY A O 1
ATOM 677 N N . GLU A 1 92 ? 0.361 -20.984 -3.256 1 96.62 92 GLU A N 1
ATOM 678 C CA . GLU A 1 92 ? -0.614 -20.031 -3.783 1 96.62 92 GLU A CA 1
ATOM 679 C C . GLU A 1 92 ? -0.61 -18.734 -2.979 1 96.62 92 GLU A C 1
ATOM 681 O O . GLU A 1 92 ? -0.558 -18.766 -1.747 1 96.62 92 GLU A O 1
ATOM 686 N N . LEU A 1 93 ? -0.577 -17.688 -3.723 1 96.94 93 LEU A N 1
ATOM 687 C CA . LEU A 1 93 ? -0.749 -16.406 -3.055 1 96.94 93 LEU A CA 1
ATOM 688 C C . LEU A 1 93 ? -2.15 -16.281 -2.469 1 96.94 93 LEU A C 1
ATOM 690 O O . LEU A 1 93 ? -3.139 -16.594 -3.139 1 96.94 93 LEU A O 1
ATOM 694 N N . LYS A 1 94 ? -2.188 -15.875 -1.217 1 97.31 94 LYS A N 1
ATOM 695 C CA . LYS A 1 94 ? -3.445 -15.578 -0.538 1 97.31 94 LYS A CA 1
ATOM 696 C C . LYS A 1 94 ? -3.422 -14.172 0.063 1 97.31 94 LYS A C 1
ATOM 698 O O . LYS A 1 94 ? -2.381 -13.711 0.54 1 97.31 94 LYS A O 1
ATOM 703 N N . ILE A 1 95 ? -4.57 -13.586 0.041 1 97.88 95 ILE A N 1
ATOM 704 C CA . ILE A 1 95 ? -4.703 -12.211 0.499 1 97.88 95 ILE A CA 1
ATOM 705 C C . ILE A 1 95 ? -5.547 -12.164 1.771 1 97.88 95 ILE A C 1
ATOM 707 O O . ILE A 1 95 ? -6.676 -12.664 1.791 1 97.88 95 ILE A O 1
ATOM 711 N N . ILE A 1 96 ? -5.004 -11.609 2.85 1 97.69 96 ILE A N 1
ATOM 712 C CA . ILE A 1 96 ? -5.773 -11.375 4.066 1 97.69 96 ILE A CA 1
ATOM 713 C C . ILE A 1 96 ? -6.496 -10.031 3.969 1 97.69 96 ILE A C 1
ATOM 715 O O . ILE A 1 96 ? -5.859 -8.977 4.023 1 97.69 96 ILE A O 1
ATOM 719 N N . MET A 1 97 ? -7.801 -10.141 3.836 1 98.25 97 MET A N 1
ATOM 720 C CA . MET A 1 97 ? -8.609 -8.93 3.717 1 98.25 97 MET A CA 1
ATOM 721 C C . MET A 1 97 ? -9.375 -8.656 5.004 1 98.25 97 MET A C 1
ATOM 723 O O . MET A 1 97 ? -9.695 -9.586 5.75 1 98.25 97 MET A O 1
ATOM 727 N N . ILE A 1 98 ? -9.617 -7.406 5.238 1 98.5 98 ILE A N 1
ATOM 728 C CA . ILE A 1 98 ? -10.492 -7.016 6.336 1 98.5 98 ILE A CA 1
ATOM 729 C C . ILE A 1 98 ? -11.445 -5.914 5.871 1 98.5 98 ILE A C 1
ATOM 731 O O . ILE A 1 98 ? -11.062 -5.055 5.074 1 98.5 98 ILE A O 1
ATOM 735 N N . ASN A 1 99 ? -12.656 -5.992 6.348 1 98.31 99 ASN A N 1
ATOM 736 C CA . ASN A 1 99 ? -13.648 -4.938 6.152 1 98.31 99 ASN A CA 1
ATOM 737 C C . ASN A 1 99 ? -13.688 -3.98 7.34 1 98.31 99 ASN A C 1
ATOM 739 O O . ASN A 1 99 ? -14.25 -4.309 8.383 1 98.31 99 ASN A O 1
ATOM 743 N N . LEU A 1 100 ? -13.172 -2.789 7.145 1 97.31 100 LEU A N 1
ATOM 744 C CA . LEU A 1 100 ? -13.211 -1.773 8.188 1 97.31 100 LEU A CA 1
ATOM 745 C C . LEU A 1 100 ? -14.312 -0.754 7.918 1 97.31 100 LEU A C 1
ATOM 747 O O . LEU A 1 100 ? -14.375 0.288 8.57 1 97.31 100 LEU A O 1
ATOM 751 N N . GLY A 1 101 ? -15.07 -0.983 6.891 1 95.31 101 GLY A N 1
ATOM 752 C CA . GLY A 1 101 ? -16.25 -0.176 6.598 1 95.31 101 GLY A CA 1
ATOM 753 C C . GLY A 1 101 ? -17.406 -0.46 7.527 1 95.31 101 GLY A C 1
ATOM 754 O O . GLY A 1 101 ? -17.266 -1.179 8.516 1 95.31 101 GLY A O 1
ATOM 755 N N . GLN A 1 102 ? -18.562 0.155 7.172 1 94.44 102 GLN A N 1
ATOM 756 C CA . GLN A 1 102 ? -19.734 0.069 8.031 1 94.44 102 GLN A CA 1
ATOM 757 C C . GLN A 1 102 ? -20.812 -0.821 7.41 1 94.44 102 GLN A C 1
ATOM 759 O O . GLN A 1 102 ? -21.828 -1.095 8.039 1 94.44 102 GLN A O 1
ATOM 764 N N . LYS A 1 103 ? -20.609 -1.288 6.215 1 96.75 103 LYS A N 1
ATOM 765 C CA . LYS A 1 103 ? -21.578 -2.113 5.492 1 96.75 103 LYS A CA 1
ATOM 766 C C . LYS A 1 103 ? -20.953 -3.426 5.039 1 96.75 103 LYS A C 1
ATOM 768 O O . LYS A 1 103 ? -19.734 -3.52 4.898 1 96.75 103 LYS A O 1
ATOM 773 N N . ASP A 1 104 ? -21.797 -4.398 4.809 1 98.44 104 ASP A N 1
ATOM 774 C CA . ASP A 1 104 ? -21.344 -5.66 4.234 1 98.44 104 ASP A CA 1
ATOM 775 C C . ASP A 1 104 ? -20.641 -5.434 2.893 1 98.44 104 ASP A C 1
ATOM 777 O O . ASP A 1 104 ? -21.078 -4.613 2.09 1 98.44 104 ASP A O 1
ATOM 781 N N . PHE A 1 105 ? -19.625 -6.148 2.711 1 98.44 105 PHE A N 1
ATOM 782 C CA . PHE A 1 105 ? -18.922 -6.109 1.432 1 98.44 105 PHE A CA 1
ATOM 783 C C . PHE A 1 105 ? -19.078 -7.434 0.692 1 98.44 105 PHE A C 1
ATOM 785 O O . PHE A 1 105 ? -18.703 -8.492 1.213 1 98.44 105 PHE A O 1
ATOM 792 N N . GLN A 1 106 ? -19.562 -7.371 -0.51 1 98.5 106 GLN A N 1
ATOM 793 C CA . GLN A 1 106 ? -19.719 -8.57 -1.324 1 98.5 106 GLN A CA 1
ATOM 794 C C . GLN A 1 106 ? -18.5 -8.805 -2.213 1 98.5 106 GLN A C 1
ATOM 796 O O . GLN A 1 106 ? -18.25 -8.031 -3.145 1 98.5 106 GLN A O 1
ATOM 801 N N . LEU A 1 107 ? -17.812 -9.82 -1.936 1 97.75 107 LEU A N 1
ATOM 802 C CA . LEU A 1 107 ? -16.672 -10.258 -2.748 1 97.75 107 LEU A CA 1
ATOM 803 C C . LEU A 1 107 ? -17.125 -11.211 -3.848 1 97.75 107 LEU A C 1
ATOM 805 O O . LEU A 1 107 ? -17.766 -12.234 -3.568 1 97.75 107 LEU A O 1
ATOM 809 N N . THR A 1 108 ? -16.828 -10.898 -5.105 1 96.12 108 THR A N 1
ATOM 810 C CA . THR A 1 108 ? -17.25 -11.727 -6.223 1 96.12 108 THR A CA 1
ATOM 811 C C . THR A 1 108 ? -16.062 -12.336 -6.938 1 96.12 108 THR A C 1
ATOM 813 O O . THR A 1 108 ? -14.938 -11.828 -6.84 1 96.12 108 THR A O 1
ATOM 816 N N . PRO A 1 109 ? -16.312 -13.422 -7.645 1 94.81 109 PRO A N 1
ATOM 817 C CA . PRO A 1 109 ? -15.234 -14.031 -8.422 1 94.81 109 PRO A CA 1
ATOM 818 C C . PRO A 1 109 ? -14.609 -13.055 -9.422 1 94.81 109 PRO A C 1
ATOM 820 O O . PRO A 1 109 ? -15.312 -12.258 -10.039 1 94.81 109 PRO A O 1
ATOM 823 N N . ALA A 1 110 ? -13.258 -13.078 -9.469 1 94.12 110 ALA A N 1
ATOM 824 C CA . ALA A 1 110 ? -12.484 -12.344 -10.469 1 94.12 110 ALA A CA 1
ATOM 825 C C . ALA A 1 110 ? -12.422 -10.859 -10.117 1 94.12 110 ALA A C 1
ATOM 827 O O . ALA A 1 110 ? -11.914 -10.047 -10.898 1 94.12 110 ALA A O 1
ATOM 828 N N . MET A 1 111 ? -12.945 -10.531 -8.945 1 95.06 111 MET A N 1
ATOM 829 C CA . MET A 1 111 ? -12.828 -9.148 -8.492 1 95.06 111 MET A CA 1
ATOM 830 C C . MET A 1 111 ? -11.367 -8.789 -8.242 1 95.06 111 MET A C 1
ATOM 832 O O . MET A 1 111 ? -10.617 -9.578 -7.672 1 95.06 111 MET A O 1
ATOM 836 N N . ARG A 1 112 ? -10.945 -7.57 -8.609 1 96 112 ARG A N 1
ATOM 837 C CA . ARG A 1 112 ? -9.617 -7.074 -8.25 1 96 112 ARG A CA 1
ATOM 838 C C . ARG A 1 112 ? -9.555 -6.742 -6.762 1 96 112 ARG A C 1
ATOM 840 O O . ARG A 1 112 ? -10.211 -5.809 -6.293 1 96 112 ARG A O 1
ATOM 847 N N . ILE A 1 113 ? -8.711 -7.43 -6 1 97.06 113 ILE A N 1
ATOM 848 C CA . ILE A 1 113 ? -8.836 -7.324 -4.551 1 97.06 113 ILE A CA 1
ATOM 849 C C . ILE A 1 113 ? -7.543 -6.766 -3.961 1 97.06 113 ILE A C 1
ATOM 851 O O . ILE A 1 113 ? -7.516 -6.328 -2.809 1 97.06 113 ILE A O 1
ATOM 855 N N . ALA A 1 114 ? -6.492 -6.789 -4.668 1 98.12 114 ALA A N 1
ATOM 856 C CA . ALA A 1 114 ? -5.188 -6.289 -4.238 1 98.12 114 ALA A CA 1
ATOM 857 C C . ALA A 1 114 ? -4.316 -5.93 -5.438 1 98.12 114 ALA A C 1
ATOM 859 O O . ALA A 1 114 ? -4.715 -6.141 -6.586 1 98.12 114 ALA A O 1
ATOM 860 N N . GLN A 1 115 ? -3.217 -5.301 -5.168 1 98 115 GLN A N 1
ATOM 861 C CA . GLN A 1 115 ? -2.188 -5.098 -6.18 1 98 115 GLN A CA 1
ATOM 862 C C . GLN A 1 115 ? -0.831 -5.598 -5.699 1 98 115 GLN A C 1
ATOM 864 O O . GLN A 1 115 ? -0.527 -5.527 -4.504 1 98 115 GLN A O 1
ATOM 869 N N . MET A 1 116 ? -0.123 -6.082 -6.633 1 98.44 116 MET A N 1
ATOM 870 C CA . MET A 1 116 ? 1.196 -6.645 -6.359 1 98.44 116 MET A CA 1
ATOM 871 C C . MET A 1 116 ? 2.295 -5.766 -6.949 1 98.44 116 MET A C 1
ATOM 873 O O . MET A 1 116 ? 2.273 -5.453 -8.141 1 98.44 116 MET A O 1
ATOM 877 N N . VAL A 1 117 ? 3.189 -5.32 -6.156 1 98.31 117 VAL A N 1
ATOM 878 C CA . VAL A 1 117 ? 4.348 -4.543 -6.59 1 98.31 117 VAL A CA 1
ATOM 879 C C . VAL A 1 117 ? 5.621 -5.352 -6.375 1 98.31 117 VAL A C 1
ATOM 881 O O . VAL A 1 117 ? 5.859 -5.867 -5.277 1 98.31 117 VAL A O 1
ATOM 884 N N . ILE A 1 118 ? 6.418 -5.547 -7.418 1 98.06 118 ILE A N 1
ATOM 885 C CA . ILE A 1 118 ? 7.695 -6.246 -7.324 1 98.06 118 ILE A CA 1
ATOM 886 C C . ILE A 1 118 ? 8.805 -5.25 -7.012 1 98.06 118 ILE A C 1
ATOM 888 O O . ILE A 1 118 ? 8.914 -4.203 -7.656 1 98.06 118 ILE A O 1
ATOM 892 N N . ALA A 1 119 ? 9.578 -5.555 -6.004 1 97.19 119 ALA A N 1
ATOM 893 C CA . ALA A 1 119 ? 10.648 -4.652 -5.57 1 97.19 119 ALA A CA 1
ATOM 894 C C . ALA A 1 119 ? 11.914 -5.43 -5.227 1 97.19 119 ALA A C 1
ATOM 896 O O . ALA A 1 119 ? 11.852 -6.613 -4.887 1 97.19 119 ALA A O 1
ATOM 897 N N . LYS A 1 120 ? 13.031 -4.742 -5.355 1 96.69 120 LYS A N 1
ATOM 898 C CA . LYS A 1 120 ? 14.281 -5.273 -4.828 1 96.69 120 LYS A CA 1
ATOM 899 C C . LYS A 1 120 ? 14.375 -5.062 -3.318 1 96.69 120 LYS A C 1
ATOM 901 O O . LYS A 1 120 ? 13.766 -4.137 -2.777 1 96.69 120 LYS A O 1
ATOM 906 N N . TYR A 1 121 ? 15.008 -5.953 -2.654 1 94.94 121 TYR A N 1
ATOM 907 C CA . TYR A 1 121 ? 15.352 -5.738 -1.255 1 94.94 121 TYR A CA 1
ATOM 908 C C . TYR A 1 121 ? 16.844 -5.914 -1.029 1 94.94 121 TYR A C 1
ATOM 910 O O . TYR A 1 121 ? 17.547 -6.469 -1.879 1 94.94 121 TYR A O 1
ATOM 918 N N . GLU A 1 122 ? 17.312 -5.336 0.031 1 94.75 122 GLU A N 1
ATOM 919 C CA . GLU A 1 122 ? 18.719 -5.445 0.403 1 94.75 122 GLU A CA 1
ATOM 920 C C . GLU A 1 122 ? 18.922 -6.496 1.489 1 94.75 122 GLU A C 1
ATOM 922 O O . GLU A 1 122 ? 18.047 -6.719 2.32 1 94.75 122 GLU A O 1
ATOM 927 N N . VAL A 1 123 ? 20.031 -7.191 1.427 1 94.69 123 VAL A N 1
ATOM 928 C CA . VAL A 1 123 ? 20.438 -8.156 2.441 1 94.69 123 VAL A CA 1
ATOM 929 C C . VAL A 1 123 ? 21.594 -7.59 3.262 1 94.69 123 VAL A C 1
ATOM 931 O O . VAL A 1 123 ? 22.578 -7.117 2.703 1 94.69 123 VAL A O 1
ATOM 934 N N . VAL A 1 124 ? 21.469 -7.625 4.59 1 95.44 124 VAL A N 1
ATOM 935 C CA . VAL A 1 124 ? 22.5 -7.043 5.445 1 95.44 124 VAL A CA 1
ATOM 936 C C . VAL A 1 124 ? 22.984 -8.086 6.449 1 95.44 124 VAL A C 1
ATOM 938 O O . VAL A 1 124 ? 22.312 -9.109 6.664 1 95.44 124 VAL A O 1
ATOM 941 N N . SER A 1 125 ? 24.109 -7.836 7 1 96.25 125 SER A N 1
ATOM 942 C CA . SER A 1 125 ? 24.625 -8.547 8.172 1 96.25 125 SER A CA 1
ATOM 943 C C . SER A 1 125 ? 24.828 -7.594 9.344 1 96.25 125 SER A C 1
ATOM 945 O O . SER A 1 125 ? 25.062 -6.398 9.156 1 96.25 125 SER A O 1
ATOM 947 N N . TRP A 1 126 ? 24.766 -8.18 10.594 1 95.5 126 TRP A N 1
ATO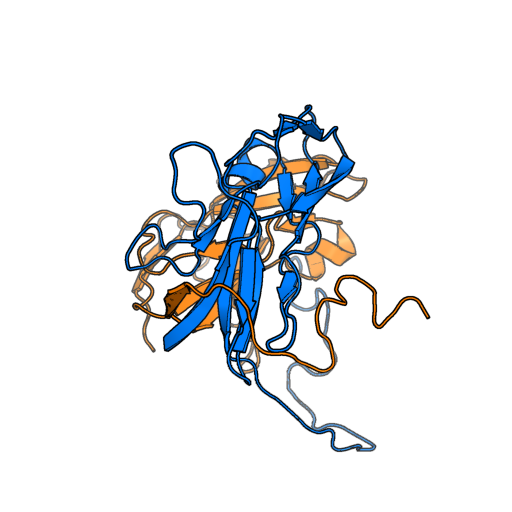M 948 C CA . TRP A 1 126 ? 24.828 -7.332 11.773 1 95.5 126 TRP A CA 1
ATOM 949 C C . TRP A 1 126 ? 26.25 -7.234 12.305 1 95.5 126 TRP A C 1
ATOM 951 O O . TRP A 1 126 ? 26.984 -8.227 12.305 1 95.5 126 TRP A O 1
ATOM 961 N N . GLU A 1 127 ? 26.609 -5.941 12.602 1 97.5 127 GLU A N 1
ATOM 962 C CA . GLU A 1 127 ? 27.797 -5.68 13.422 1 97.5 127 GLU A CA 1
ATOM 963 C C . GLU A 1 127 ? 27.391 -5.211 14.82 1 97.5 127 GLU A C 1
ATOM 965 O O . GLU A 1 127 ? 26.922 -4.09 15 1 97.5 127 GLU A O 1
ATOM 970 N N . LEU A 1 128 ? 27.562 -6.105 15.836 1 97 128 LEU A N 1
ATOM 971 C CA . LEU A 1 128 ? 27.234 -5.793 17.219 1 97 128 LEU A CA 1
ATOM 972 C C . LEU A 1 128 ? 28.219 -4.789 17.797 1 97 128 LEU A C 1
ATOM 974 O O . LEU A 1 128 ? 29.438 -4.992 17.719 1 97 128 LEU A O 1
ATOM 978 N N . VAL A 1 129 ? 27.688 -3.678 18.344 1 97.38 129 VAL A N 1
ATOM 979 C CA . VAL A 1 129 ? 28.531 -2.646 18.938 1 97.38 129 VAL A CA 1
ATOM 980 C C . VAL A 1 129 ? 27.953 -2.215 20.281 1 97.38 129 VAL A C 1
ATOM 982 O O . VAL A 1 129 ? 26.766 -2.449 20.562 1 97.38 129 VAL A O 1
ATOM 985 N N . ASP A 1 130 ? 28.719 -1.587 21.188 1 97 130 ASP A N 1
ATOM 986 C CA . ASP A 1 130 ? 28.25 -1.111 22.484 1 97 130 ASP A CA 1
ATOM 987 C C . ASP A 1 130 ? 27.438 0.176 22.344 1 97 130 ASP A C 1
ATOM 989 O O . ASP A 1 130 ? 26.531 0.433 23.125 1 97 130 ASP A O 1
ATOM 993 N N . ASP A 1 131 ? 27.938 1.018 21.266 1 95.56 131 ASP A N 1
ATOM 994 C CA . ASP A 1 131 ? 27.266 2.297 21.047 1 95.56 131 ASP A CA 1
ATOM 995 C C . ASP A 1 131 ? 27.172 2.621 19.562 1 95.56 131 ASP A C 1
ATOM 997 O O . ASP A 1 131 ? 28.031 2.23 18.781 1 95.56 131 ASP A O 1
ATOM 1001 N N . LEU A 1 132 ? 26.172 3.375 19.281 1 94.75 132 LEU A N 1
ATOM 1002 C CA . LEU A 1 132 ? 26.016 3.898 17.938 1 94.75 132 LEU A CA 1
ATOM 1003 C C . LEU A 1 132 ? 26.578 5.312 17.828 1 94.75 132 LEU A C 1
ATOM 1005 O O . LEU A 1 132 ? 26.75 5.996 18.844 1 94.75 132 LEU A O 1
ATOM 1009 N N . ASP A 1 133 ? 26.781 5.668 16.484 1 93.94 133 ASP A N 1
ATOM 1010 C CA . ASP A 1 133 ? 27.25 7.031 16.281 1 93.94 133 ASP A CA 1
ATOM 1011 C C . ASP A 1 133 ? 26.141 8.047 16.562 1 93.94 133 ASP A C 1
ATOM 1013 O O . ASP A 1 133 ? 24.953 7.715 16.469 1 93.94 133 ASP A O 1
ATOM 1017 N N . GLU A 1 134 ? 26.469 9.227 16.984 1 91.69 134 GLU A N 1
ATOM 1018 C CA . GLU A 1 134 ? 25.516 10.289 17.266 1 91.69 134 GLU A CA 1
ATOM 1019 C C . GLU A 1 134 ? 25.062 10.984 15.977 1 91.69 134 GLU A C 1
ATOM 1021 O O . GLU A 1 134 ? 25.875 11.188 15.062 1 91.69 134 GLU A O 1
ATOM 1026 N N . THR A 1 135 ? 23.75 11.164 15.914 1 90 135 THR A N 1
ATOM 1027 C CA . THR A 1 135 ? 23.203 11.969 14.828 1 90 135 THR A CA 1
ATOM 1028 C C . THR A 1 135 ? 22.359 13.117 15.367 1 90 135 THR A C 1
ATOM 1030 O O . THR A 1 135 ? 22.047 13.156 16.562 1 90 135 THR A O 1
ATOM 1033 N N . GLU A 1 136 ? 22 14.086 14.461 1 84 136 GLU A N 1
ATOM 1034 C CA . GLU A 1 136 ? 21.141 15.195 14.859 1 84 136 GLU A CA 1
ATOM 1035 C C . GLU A 1 136 ? 19.781 14.695 15.328 1 84 136 GLU A C 1
ATOM 1037 O O . GLU A 1 136 ? 19.234 15.219 16.297 1 84 136 GLU A O 1
ATOM 1042 N N . ARG A 1 137 ? 19.266 13.734 14.68 1 83.38 137 ARG A N 1
ATOM 1043 C CA . ARG A 1 137 ? 17.953 13.188 15.047 1 83.38 137 ARG A CA 1
ATOM 1044 C C . ARG A 1 137 ? 18.047 12.367 16.328 1 83.38 137 ARG A C 1
ATOM 1046 O O . ARG A 1 137 ? 17.109 12.352 17.141 1 83.38 137 ARG A O 1
ATOM 1053 N N . GLY A 1 138 ? 19.078 11.758 16.547 1 84.38 138 GLY A N 1
ATOM 1054 C CA . GLY A 1 138 ? 19.312 10.984 17.766 1 84.38 138 GLY A CA 1
ATOM 1055 C C . GLY A 1 138 ? 18.203 9.992 18.078 1 84.38 138 GLY A C 1
ATOM 1056 O O . GLY A 1 138 ? 17.812 9.211 17.203 1 84.38 138 GLY A O 1
ATOM 1057 N N . LYS A 1 139 ? 17.75 10 19.297 1 83.75 139 LYS A N 1
ATOM 1058 C CA . LYS A 1 139 ? 16.766 9.031 19.781 1 83.75 139 LYS A CA 1
ATOM 1059 C C . LYS A 1 139 ? 15.344 9.586 19.641 1 83.75 139 LYS A C 1
ATOM 1061 O O . LYS A 1 139 ? 14.398 9.016 20.203 1 83.75 139 LYS A O 1
ATOM 1066 N N . ASN A 1 140 ? 15.273 10.672 18.969 1 75.56 140 ASN A N 1
ATOM 1067 C CA . ASN A 1 140 ? 13.953 11.281 18.844 1 75.56 140 ASN A CA 1
ATOM 1068 C C . ASN A 1 140 ? 13.07 10.523 17.859 1 75.56 140 ASN A C 1
ATOM 1070 O O . ASN A 1 140 ? 13.367 10.477 16.656 1 75.56 140 ASN A O 1
ATOM 1074 N N . GLY A 1 141 ? 12.328 9.664 18.391 1 66.12 141 GLY A N 1
ATOM 1075 C CA . GLY A 1 141 ? 11.445 8.859 17.547 1 66.12 141 GLY A CA 1
ATOM 1076 C C . GLY A 1 141 ? 9.984 9.211 17.734 1 66.12 141 GLY A C 1
ATOM 1077 O O . GLY A 1 141 ? 9.641 10.133 18.469 1 66.12 141 GLY A O 1
ATOM 1078 N N . PHE A 1 142 ? 9.117 8.531 17.125 1 62.47 142 PHE A N 1
ATOM 1079 C CA . PHE A 1 142 ? 7.656 8.531 17.156 1 62.47 142 PHE A CA 1
ATOM 1080 C C . PHE A 1 142 ? 7.129 9.906 17.562 1 62.47 142 PHE A C 1
ATOM 1082 O O . PHE A 1 142 ? 7.316 10.328 18.703 1 62.47 142 PHE A O 1
ATOM 1089 N N . GLY A 1 143 ? 6.508 10.672 16.594 1 56.09 143 GLY A N 1
ATOM 1090 C CA . GLY A 1 143 ? 5.801 11.898 16.922 1 56.09 143 GLY A CA 1
ATOM 1091 C C . GLY A 1 143 ? 6.727 13.078 17.125 1 56.09 143 GLY A C 1
ATOM 1092 O O . GLY A 1 143 ? 6.305 14.125 17.625 1 56.09 143 GLY A O 1
ATOM 1093 N N . SER A 1 144 ? 8.062 12.727 17.141 1 52.5 144 SER A N 1
ATOM 1094 C CA . SER A 1 144 ? 8.93 13.844 17.5 1 52.5 144 SER A CA 1
ATOM 1095 C C . SER A 1 144 ? 8.805 14.992 16.5 1 52.5 144 SER A C 1
ATOM 1097 O O . SER A 1 144 ? 9.109 16.141 16.828 1 52.5 144 SER A O 1
ATOM 1099 N N . SER A 1 145 ? 8.57 14.688 15.305 1 53.41 145 SER A N 1
ATOM 1100 C CA . SER A 1 145 ? 8.516 15.852 14.422 1 53.41 145 SER A CA 1
ATOM 1101 C C . SER A 1 145 ? 7.191 16.594 14.562 1 53.41 145 SER A C 1
ATOM 1103 O O . SER A 1 145 ? 6.969 17.609 13.898 1 53.41 145 SER A O 1
ATOM 1105 N N . GLY A 1 146 ? 6.473 16.766 15.711 1 48.22 146 GLY A N 1
ATOM 1106 C CA . GLY A 1 146 ? 5.477 17.703 16.219 1 48.22 146 GLY A CA 1
ATOM 1107 C C . GLY A 1 146 ? 4.125 17.547 15.531 1 48.22 146 GLY A C 1
ATOM 1108 O O . GLY A 1 146 ? 4.039 17.031 14.422 1 48.22 146 GLY A O 1
ATOM 1109 N N . LEU A 1 147 ? 3 17.344 16.25 1 48.84 147 LEU A N 1
ATOM 1110 C CA . LEU A 1 147 ? 1.653 17.781 15.891 1 48.84 147 LEU A CA 1
ATOM 1111 C C . LEU A 1 147 ? 1.657 19.219 15.383 1 48.84 147 LEU A C 1
ATOM 1113 O O . LEU A 1 147 ? 0.667 19.688 14.812 1 48.84 147 LEU A O 1
ATOM 1117 N N . LYS A 1 148 ? 2.777 19.938 15.688 1 41.59 148 LYS A N 1
ATOM 1118 C CA . LYS A 1 148 ? 2.705 21.391 15.547 1 41.59 148 LYS A CA 1
ATOM 1119 C C . LYS A 1 148 ? 2.893 21.812 14.086 1 41.59 148 LYS A C 1
ATOM 1121 O O . LYS A 1 148 ? 3.631 21.172 13.344 1 41.59 148 LYS A O 1
ATOM 1126 N N . MET B 1 1 ? 17.719 13.016 -8.328 1 91.12 1 MET B N 1
ATOM 1127 C CA . MET B 1 1 ? 16.656 12.969 -9.32 1 91.12 1 MET B CA 1
ATOM 1128 C C . MET B 1 1 ? 15.68 14.133 -9.125 1 91.12 1 MET B C 1
ATOM 1130 O O . MET B 1 1 ? 15.344 14.484 -7.992 1 91.12 1 MET B O 1
ATOM 1134 N N . LYS B 1 2 ? 15.297 14.758 -10.156 1 94.94 2 LYS B N 1
ATOM 1135 C CA . LYS B 1 2 ? 14.336 15.859 -10.086 1 94.94 2 LYS B CA 1
ATOM 1136 C C . LYS B 1 2 ? 12.93 15.383 -10.43 1 94.94 2 LYS B C 1
ATOM 1138 O O . LYS B 1 2 ? 12.734 14.656 -11.406 1 94.94 2 LYS B O 1
ATOM 1143 N N . VAL B 1 3 ? 11.953 15.75 -9.617 1 96.31 3 VAL B N 1
ATOM 1144 C CA . VAL B 1 3 ? 10.555 15.398 -9.828 1 96.31 3 VAL B CA 1
ATOM 1145 C C . VAL B 1 3 ? 9.711 16.672 -9.953 1 96.31 3 VAL B C 1
ATOM 1147 O O . VAL B 1 3 ? 9.828 17.578 -9.125 1 96.31 3 VAL B O 1
ATOM 1150 N N . LYS B 1 4 ? 8.922 16.734 -11.031 1 97.62 4 LYS B N 1
ATOM 1151 C CA . LYS B 1 4 ? 8.023 17.875 -11.203 1 97.62 4 LYS B CA 1
ATOM 1152 C C . LYS B 1 4 ? 6.852 17.812 -10.219 1 97.62 4 LYS B C 1
ATOM 1154 O O . LYS B 1 4 ? 6.305 16.734 -9.977 1 97.62 4 LYS B O 1
ATOM 1159 N N . ILE B 1 5 ? 6.504 18.891 -9.672 1 97.12 5 ILE B N 1
ATOM 1160 C CA . ILE B 1 5 ? 5.41 19 -8.711 1 97.12 5 ILE B CA 1
ATOM 1161 C C . ILE B 1 5 ? 4.559 20.234 -9.039 1 97.12 5 ILE B C 1
ATOM 1163 O O . ILE B 1 5 ? 5.09 21.297 -9.359 1 97.12 5 ILE B O 1
ATOM 1167 N N . LYS B 1 6 ? 3.184 19.984 -9.016 1 96.31 6 LYS B N 1
ATOM 1168 C CA . LYS B 1 6 ? 2.213 21.078 -9.164 1 96.31 6 LYS B CA 1
ATOM 1169 C C . LYS B 1 6 ? 1.489 21.344 -7.852 1 96.31 6 LYS B C 1
ATOM 1171 O O . LYS B 1 6 ? 0.922 20.438 -7.246 1 96.31 6 LYS B O 1
ATOM 1176 N N . GLN B 1 7 ? 1.547 22.578 -7.406 1 94 7 GLN B N 1
ATOM 1177 C CA . GLN B 1 7 ? 0.786 22.984 -6.227 1 94 7 GLN B CA 1
ATOM 1178 C C . GLN B 1 7 ? -0.65 23.344 -6.598 1 94 7 GLN B C 1
ATOM 1180 O O . GLN B 1 7 ? -0.883 24.281 -7.359 1 94 7 GLN B O 1
ATOM 1185 N N . ILE B 1 8 ? -1.625 22.672 -6.102 1 93.12 8 ILE B N 1
ATOM 1186 C CA . ILE B 1 8 ? -3.037 22.828 -6.43 1 93.12 8 ILE B CA 1
ATOM 1187 C C . ILE B 1 8 ? -3.723 23.688 -5.367 1 93.12 8 ILE B C 1
ATOM 1189 O O . ILE B 1 8 ? -4.664 24.422 -5.668 1 93.12 8 ILE B O 1
ATOM 1193 N N . TYR B 1 9 ? -3.266 23.438 -4.172 1 88.94 9 TYR B N 1
ATOM 1194 C CA . TYR B 1 9 ? -3.801 24.172 -3.031 1 88.94 9 TYR B CA 1
ATOM 1195 C C . TYR B 1 9 ? -2.693 24.922 -2.291 1 88.94 9 TYR B C 1
ATOM 1197 O O . TYR B 1 9 ? -1.624 24.359 -2.039 1 88.94 9 TYR B O 1
ATOM 1205 N N . GLN B 1 10 ? -2.879 26.156 -2.023 1 84.06 10 GLN B N 1
ATOM 1206 C CA . GLN B 1 10 ? -1.912 26.969 -1.292 1 84.06 10 GLN B CA 1
ATOM 1207 C C . GLN B 1 10 ? -2.445 27.344 0.086 1 84.06 10 GLN B C 1
ATOM 1209 O O . GLN B 1 10 ? -3.547 27.891 0.203 1 84.06 10 GLN B O 1
ATOM 1214 N N . PHE B 1 11 ? -1.617 26.859 1.019 1 79.69 11 PHE B N 1
ATOM 1215 C CA . PHE B 1 11 ? -1.972 27.25 2.377 1 79.69 11 PHE B CA 1
ATOM 1216 C C . PHE B 1 11 ? -1.661 28.719 2.611 1 79.69 11 PHE B C 1
ATOM 1218 O O . PHE B 1 11 ? -0.827 29.312 1.915 1 79.69 11 PHE B O 1
ATOM 1225 N N . GLU B 1 12 ? -2.426 29.234 3.555 1 73.25 12 GLU B N 1
ATOM 1226 C CA . GLU B 1 12 ? -2.07 30.594 3.945 1 73.25 12 GLU B CA 1
ATOM 1227 C C . GLU B 1 12 ? -0.725 30.625 4.664 1 73.25 12 GLU B C 1
ATOM 1229 O O . GLU B 1 12 ? -0.521 29.922 5.648 1 73.25 12 GLU B O 1
ATOM 1234 N N . GLY B 1 13 ? 0.29 31.375 4.199 1 64.38 13 GLY B N 1
ATOM 1235 C CA . GLY B 1 13 ? 1.524 31.703 4.895 1 64.38 13 GLY B CA 1
ATOM 1236 C C . GLY B 1 13 ? 2.59 30.641 4.762 1 64.38 13 GLY B C 1
ATOM 1237 O O . GLY B 1 13 ? 3.719 30.812 5.223 1 64.38 13 GLY B O 1
ATOM 1238 N N . ALA B 1 14 ? 2.281 29.453 4.402 1 61.09 14 ALA B N 1
ATOM 1239 C CA . ALA B 1 14 ? 3.336 28.438 4.473 1 61.09 14 ALA B CA 1
ATOM 1240 C C . ALA B 1 14 ? 3.377 27.594 3.199 1 61.09 14 ALA B C 1
ATOM 1242 O O . ALA B 1 14 ? 2.373 27.484 2.496 1 61.09 14 ALA B O 1
ATOM 1243 N N . SER B 1 15 ? 4.734 27.422 2.836 1 64.88 15 SER B N 1
ATOM 1244 C CA . SER B 1 15 ? 4.859 26.484 1.734 1 64.88 15 SER B CA 1
ATOM 1245 C C . SER B 1 15 ? 4.246 25.125 2.092 1 64.88 15 SER B C 1
ATOM 1247 O O . SER B 1 15 ? 4.34 24.688 3.236 1 64.88 15 SER B O 1
ATOM 1249 N N . SER B 1 16 ? 3.4 24.594 1.31 1 77.88 16 SER B N 1
ATOM 1250 C CA . SER B 1 16 ? 2.709 23.312 1.47 1 77.88 16 SER B CA 1
ATOM 1251 C C . SER B 1 16 ? 3.402 22.203 0.686 1 77.88 16 SER B C 1
ATOM 1253 O O . SER B 1 16 ? 2.826 21.141 0.473 1 77.88 16 SER B O 1
ATOM 1255 N N . LEU B 1 17 ? 4.75 22.531 0.314 1 88.75 17 LEU B N 1
ATOM 1256 C CA . LEU B 1 17 ? 5.41 21.484 -0.451 1 88.75 17 LEU B CA 1
ATOM 1257 C C . LEU B 1 17 ? 6.035 20.453 0.476 1 88.75 17 LEU B C 1
ATOM 1259 O O . LEU B 1 17 ? 6.582 20.797 1.525 1 88.75 17 LEU B O 1
ATOM 1263 N N . PRO B 1 18 ? 5.945 19.234 0.115 1 93.5 18 PRO B N 1
ATOM 1264 C CA . PRO B 1 18 ? 6.594 18.188 0.921 1 93.5 18 PRO B CA 1
ATOM 1265 C C . PRO B 1 18 ? 8.102 18.406 1.055 1 93.5 18 PRO B C 1
ATOM 1267 O O . PRO B 1 18 ? 8.75 18.844 0.102 1 93.5 18 PRO B O 1
ATOM 1270 N N . ALA B 1 19 ? 8.617 18.141 2.217 1 89.88 19 ALA B N 1
ATOM 1271 C CA . ALA B 1 19 ? 10.047 18.297 2.463 1 89.88 19 ALA B CA 1
ATOM 1272 C C . ALA B 1 19 ? 10.555 17.234 3.436 1 89.88 19 ALA B C 1
ATOM 1274 O O . ALA B 1 19 ? 9.805 16.75 4.285 1 89.88 19 ALA B O 1
ATOM 1275 N N . TYR B 1 20 ? 11.82 16.906 3.279 1 91.25 20 TYR B N 1
ATOM 1276 C CA . TYR B 1 20 ? 12.484 16.047 4.254 1 91.25 20 TYR B CA 1
ATOM 1277 C C . TYR B 1 20 ? 12.773 16.797 5.543 1 91.25 20 TYR B C 1
ATOM 1279 O O . TYR B 1 20 ? 13.25 17.938 5.512 1 91.25 20 TYR B O 1
ATOM 1287 N N . SER B 1 21 ? 12.477 16.203 6.676 1 85.25 21 SER B N 1
ATOM 1288 C CA . SER B 1 21 ? 12.695 16.875 7.953 1 85.25 21 SER B CA 1
ATOM 1289 C C . SER B 1 21 ? 14.18 16.906 8.305 1 85.25 21 SER B C 1
ATOM 1291 O O . SER B 1 21 ? 14.648 17.828 8.969 1 85.25 21 SER B O 1
ATOM 1293 N N . THR B 1 22 ? 14.891 15.875 7.996 1 85.44 22 THR B N 1
ATOM 1294 C CA . THR B 1 22 ? 16.328 15.797 8.203 1 85.44 22 THR B CA 1
ATOM 1295 C C . THR B 1 22 ? 17.016 15.125 7.012 1 85.44 22 THR B C 1
ATOM 1297 O O . THR B 1 22 ? 16.344 14.547 6.152 1 85.44 22 THR B O 1
ATOM 1300 N N . ASN B 1 23 ? 18.328 15.141 6.961 1 88.12 23 ASN B N 1
ATOM 1301 C CA . ASN B 1 23 ? 19.094 14.508 5.883 1 88.12 23 ASN B CA 1
ATOM 1302 C C . ASN B 1 23 ? 18.906 12.992 5.879 1 88.12 23 ASN B C 1
ATOM 1304 O O . ASN B 1 23 ? 19.078 12.352 4.844 1 88.12 23 ASN B O 1
ATOM 1308 N N . GLY B 1 24 ? 18.594 12.5 7.004 1 90.62 24 GLY B N 1
ATOM 1309 C CA . GLY B 1 24 ? 18.438 11.062 7.113 1 90.62 24 GLY B CA 1
ATOM 1310 C C . GLY B 1 24 ? 17 10.602 6.957 1 90.62 24 GLY B C 1
ATOM 1311 O O . GLY B 1 24 ? 16.719 9.398 7.023 1 90.62 24 GLY B O 1
ATOM 1312 N N . SER B 1 25 ? 16.109 11.539 6.695 1 90.69 25 SER B N 1
ATOM 1313 C CA . SER B 1 25 ? 14.695 11.188 6.551 1 90.69 25 SER B CA 1
ATOM 1314 C C . SER B 1 25 ? 14.453 10.414 5.262 1 90.69 25 SER B C 1
ATOM 1316 O O . SER B 1 25 ? 14.969 10.781 4.203 1 90.69 25 SER B O 1
ATOM 1318 N N . ALA B 1 26 ? 13.68 9.352 5.367 1 92.69 26 ALA B N 1
ATOM 1319 C CA . ALA B 1 26 ? 13.297 8.586 4.18 1 92.69 26 ALA B CA 1
ATOM 1320 C C . ALA B 1 26 ? 12.117 9.242 3.471 1 92.69 26 ALA B C 1
ATOM 1322 O O . ALA B 1 26 ? 12.008 9.188 2.242 1 92.69 26 ALA B O 1
ATOM 1323 N N . GLY B 1 27 ? 11.266 9.812 4.246 1 94.75 27 GLY B N 1
ATOM 1324 C CA . GLY B 1 27 ? 10.031 10.32 3.68 1 94.75 27 GLY B CA 1
ATOM 1325 C C . GLY B 1 27 ? 9.859 11.82 3.867 1 94.75 27 GLY B C 1
ATOM 1326 O O . GLY B 1 27 ? 10.594 12.438 4.641 1 94.75 27 GLY B O 1
ATOM 1327 N N . MET B 1 28 ? 8.844 12.383 3.121 1 95.44 28 MET B N 1
ATOM 1328 C CA . MET B 1 28 ? 8.43 13.781 3.211 1 95.44 28 MET B CA 1
ATOM 1329 C C . MET B 1 28 ? 7.016 13.891 3.76 1 95.44 28 MET B C 1
ATOM 1331 O O . MET B 1 28 ? 6.129 13.133 3.369 1 95.44 28 MET B O 1
ATOM 1335 N N . ASP B 1 29 ? 6.789 14.828 4.559 1 93.88 29 ASP B N 1
ATOM 1336 C CA . ASP B 1 29 ? 5.457 14.992 5.137 1 93.88 29 ASP B CA 1
ATOM 1337 C C . ASP B 1 29 ? 4.48 15.562 4.109 1 93.88 29 ASP B C 1
ATOM 1339 O O . ASP B 1 29 ? 4.844 16.422 3.311 1 93.88 29 ASP B O 1
ATOM 1343 N N . LEU B 1 30 ? 3.291 15.086 4.16 1 95.62 30 LEU B N 1
ATOM 1344 C CA . LEU B 1 30 ? 2.166 15.617 3.395 1 95.62 30 LEU B CA 1
ATOM 1345 C C . LEU B 1 30 ? 1.184 16.344 4.305 1 95.62 30 LEU B C 1
ATOM 1347 O O . LEU B 1 30 ? 0.964 15.922 5.445 1 95.62 30 LEU B O 1
ATOM 1351 N N . TYR B 1 31 ? 0.606 17.312 3.783 1 94.12 31 TYR B N 1
ATOM 1352 C CA . TYR B 1 31 ? -0.216 18.203 4.594 1 94.12 31 TYR B CA 1
ATOM 1353 C C . TYR B 1 31 ? -1.679 18.141 4.176 1 94.12 31 TYR B C 1
ATOM 1355 O O . TYR B 1 31 ? -1.984 17.906 3.002 1 94.12 31 TYR B O 1
ATOM 1363 N N . ALA B 1 32 ? -2.551 18.359 5.16 1 95.44 32 ALA B N 1
ATOM 1364 C CA . ALA B 1 32 ? -3.98 18.438 4.867 1 95.44 32 ALA B CA 1
ATOM 1365 C C . ALA B 1 32 ? -4.328 19.734 4.137 1 95.44 32 ALA B C 1
ATOM 1367 O O . ALA B 1 32 ? -4.258 20.812 4.719 1 95.44 32 ALA B O 1
ATOM 1368 N N . ALA B 1 33 ? -4.703 19.594 2.881 1 95.06 33 ALA B N 1
ATOM 1369 C CA . ALA B 1 33 ? -5.102 20.75 2.078 1 95.06 33 ALA B CA 1
ATOM 1370 C C . ALA B 1 33 ? -6.609 20.969 2.148 1 95.06 33 ALA B C 1
ATOM 1372 O O . ALA B 1 33 ? -7.312 20.812 1.146 1 95.06 33 ALA B O 1
ATOM 1373 N N . ILE B 1 34 ? -7.078 21.359 3.289 1 94.69 34 ILE B N 1
ATOM 1374 C CA . ILE B 1 34 ? -8.492 21.625 3.5 1 94.69 34 ILE B CA 1
ATOM 1375 C C . ILE B 1 34 ? -8.688 23.078 3.922 1 94.69 34 ILE B C 1
ATOM 1377 O O . ILE B 1 34 ? -7.773 23.703 4.461 1 94.69 34 ILE B O 1
ATOM 1381 N N . ALA B 1 35 ? -9.883 23.578 3.623 1 93 35 ALA B N 1
ATOM 1382 C CA . ALA B 1 35 ? -10.156 24.984 3.859 1 93 35 ALA B CA 1
ATOM 1383 C C . ALA B 1 35 ? -10.516 25.234 5.32 1 93 35 ALA B C 1
ATOM 1385 O O . ALA B 1 35 ? -10.266 26.328 5.852 1 93 35 ALA B O 1
ATOM 1386 N N . SER B 1 36 ? -11.172 24.297 5.957 1 94.94 36 SER B N 1
ATOM 1387 C CA . SER B 1 36 ? -11.617 24.406 7.344 1 94.94 36 SER B CA 1
ATOM 1388 C C . SER B 1 36 ? -11.484 23.062 8.07 1 94.94 36 SER B C 1
ATOM 1390 O O . SER B 1 36 ? -11.43 22.016 7.438 1 94.94 36 SER B O 1
ATOM 1392 N N . PRO B 1 37 ? -11.398 23.141 9.359 1 96.75 37 PRO B N 1
ATOM 1393 C CA . PRO B 1 37 ? -11.266 21.891 10.125 1 96.75 37 PRO B CA 1
ATOM 1394 C C . PRO B 1 37 ? -12.438 20.938 9.906 1 96.75 37 PRO B C 1
ATOM 1396 O O . PRO B 1 37 ? -13.547 21.375 9.586 1 96.75 37 PRO B O 1
ATOM 1399 N N . MET B 1 38 ? -12.125 19.672 10.031 1 96.62 38 MET B N 1
ATOM 1400 C CA . MET B 1 38 ? -13.156 18.641 9.984 1 96.62 38 MET B CA 1
ATOM 1401 C C . MET B 1 38 ? -12.922 17.578 11.055 1 96.62 38 MET B C 1
ATOM 1403 O O . MET B 1 38 ? -11.789 17.406 11.516 1 96.62 38 MET B O 1
ATOM 1407 N N . ILE B 1 39 ? -13.969 16.875 11.406 1 98.38 39 ILE B N 1
ATOM 1408 C CA . ILE B 1 39 ? -13.891 15.828 12.422 1 98.38 39 ILE B CA 1
ATOM 1409 C C . ILE B 1 39 ? -13.977 14.461 11.758 1 98.38 39 ILE B C 1
ATOM 1411 O O . ILE B 1 39 ? -14.828 14.227 10.898 1 98.38 39 ILE B O 1
ATOM 1415 N N . ILE B 1 40 ? -13.008 13.633 12.117 1 98 40 ILE B N 1
ATOM 1416 C CA . ILE B 1 40 ? -13.102 12.219 11.781 1 98 40 ILE B CA 1
ATOM 1417 C C . ILE B 1 40 ? -13.477 11.422 13.031 1 98 40 ILE B C 1
ATOM 1419 O O . ILE B 1 40 ? -12.656 11.258 13.938 1 98 40 ILE B O 1
ATOM 1423 N N . LYS B 1 41 ? -14.688 10.852 13.047 1 97.94 41 LYS B N 1
ATOM 1424 C CA . LYS B 1 41 ? -15.156 10.109 14.211 1 97.94 41 LYS B CA 1
ATOM 1425 C C . LYS 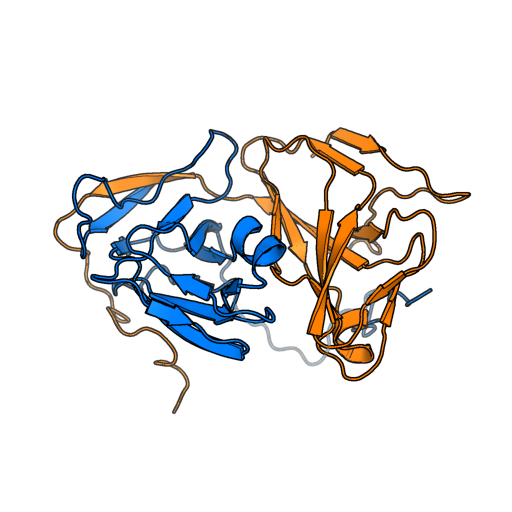B 1 41 ? -14.523 8.719 14.266 1 97.94 41 LYS B C 1
ATOM 1427 O O . LYS B 1 41 ? -13.969 8.242 13.273 1 97.94 41 LYS B O 1
ATOM 1432 N N . PRO B 1 42 ? -14.617 8.078 15.445 1 97.25 42 PRO B N 1
ATOM 1433 C CA . PRO B 1 42 ? -14.109 6.707 15.531 1 97.25 42 PRO B CA 1
ATOM 1434 C C . PRO B 1 42 ? -14.688 5.793 14.461 1 97.25 42 PRO B C 1
ATOM 1436 O O . PRO B 1 42 ? -15.906 5.762 14.266 1 97.25 42 PRO B O 1
ATOM 1439 N N . HIS B 1 43 ? -13.781 5.105 13.711 1 95.25 43 HIS B N 1
ATOM 1440 C CA . HIS B 1 43 ? -14.117 4.105 12.703 1 95.25 43 HIS B CA 1
ATOM 1441 C C . HIS B 1 43 ? -14.672 4.758 11.445 1 95.25 43 HIS B C 1
ATOM 1443 O O . HIS B 1 43 ? -15.273 4.086 10.602 1 95.25 43 HIS B O 1
ATOM 1449 N N . GLU B 1 44 ? -14.438 6.078 11.383 1 96.38 44 GLU B N 1
ATOM 1450 C CA . GLU B 1 44 ? -14.805 6.793 10.164 1 96.38 44 GLU B CA 1
ATOM 1451 C C . GLU B 1 44 ? -13.586 7.004 9.258 1 96.38 44 GLU B C 1
ATOM 1453 O O . GLU B 1 44 ? -12.469 7.176 9.75 1 96.38 44 GLU B O 1
ATOM 1458 N N . THR B 1 45 ? -13.875 7.004 7.953 1 96.5 45 THR B N 1
ATOM 1459 C CA . THR B 1 45 ? -12.852 7.281 6.957 1 96.5 45 THR B CA 1
ATOM 1460 C C . THR B 1 45 ? -13.039 8.672 6.355 1 96.5 45 THR B C 1
ATOM 1462 O O . THR B 1 45 ? -14.148 9.211 6.363 1 96.5 45 THR B O 1
ATOM 1465 N N . ALA B 1 46 ? -11.984 9.25 5.977 1 96.94 46 ALA B N 1
ATOM 1466 C CA . ALA B 1 46 ? -12 10.531 5.277 1 96.94 46 ALA B CA 1
ATOM 1467 C C . ALA B 1 46 ? -11.008 10.539 4.121 1 96.94 46 ALA B C 1
ATOM 1469 O O . ALA B 1 46 ? -9.891 10.023 4.25 1 96.94 46 ALA B O 1
ATOM 1470 N N . LEU B 1 47 ? -11.453 10.992 3.004 1 97.5 47 LEU B N 1
ATOM 1471 C CA . LEU B 1 47 ? -10.562 11.258 1.881 1 97.5 47 LEU B CA 1
ATOM 1472 C C . LEU B 1 47 ? -10.031 12.68 1.934 1 97.5 47 LEU B C 1
ATOM 1474 O O . LEU B 1 47 ? -10.781 13.641 1.729 1 97.5 47 LEU B O 1
ATOM 1478 N N . VAL B 1 48 ? -8.742 12.898 2.164 1 97.5 48 VAL B N 1
ATOM 1479 C CA . VAL B 1 48 ? -8.18 14.211 2.445 1 97.5 48 VAL B CA 1
ATOM 1480 C C . VAL B 1 48 ? -7.227 14.617 1.318 1 97.5 48 VAL B C 1
ATOM 1482 O O . VAL B 1 48 ? -6.254 13.914 1.035 1 97.5 48 VAL B O 1
ATOM 1485 N N . PRO B 1 49 ? -7.5 15.727 0.697 1 97.12 49 PRO B N 1
ATOM 1486 C CA . PRO B 1 49 ? -6.57 16.188 -0.336 1 97.12 49 PRO B CA 1
ATOM 1487 C C . PRO B 1 49 ? -5.242 16.672 0.239 1 97.12 49 PRO B C 1
ATOM 1489 O O . PRO B 1 49 ? -5.207 17.219 1.343 1 97.12 49 PRO B O 1
ATOM 1492 N N . ALA B 1 50 ? -4.164 16.5 -0.563 1 96.5 50 ALA B N 1
ATOM 1493 C CA . ALA B 1 50 ? -2.842 16.953 -0.131 1 96.5 50 ALA B CA 1
ATOM 1494 C C . ALA B 1 50 ? -2.463 18.266 -0.794 1 96.5 50 ALA B C 1
ATOM 1496 O O . ALA B 1 50 ? -1.469 18.891 -0.418 1 96.5 50 ALA B O 1
ATOM 1497 N N . GLY B 1 51 ? -3.209 18.656 -1.813 1 95.75 51 GLY B N 1
ATOM 1498 C CA . GLY B 1 51 ? -3.002 19.953 -2.426 1 95.75 51 GLY B CA 1
ATOM 1499 C C . GLY B 1 51 ? -1.865 19.969 -3.43 1 95.75 51 GLY B C 1
ATOM 1500 O O . GLY B 1 51 ? -1.362 21.031 -3.789 1 95.75 51 GLY B O 1
ATOM 1501 N N . ILE B 1 52 ? -1.394 18.781 -3.881 1 96.56 52 ILE B N 1
ATOM 1502 C CA . ILE B 1 52 ? -0.291 18.734 -4.836 1 96.56 52 ILE B CA 1
ATOM 1503 C C . ILE B 1 52 ? -0.524 17.609 -5.832 1 96.56 52 ILE B C 1
ATOM 1505 O O . ILE B 1 52 ? -1.276 16.672 -5.555 1 96.56 52 ILE B O 1
ATOM 1509 N N . ALA B 1 53 ? 0.02 17.703 -6.957 1 97.81 53 ALA B N 1
ATOM 1510 C CA . ALA B 1 53 ? 0.179 16.656 -7.965 1 97.81 53 ALA B CA 1
ATOM 1511 C C . ALA B 1 53 ? 1.638 16.531 -8.391 1 97.81 53 ALA B C 1
ATOM 1513 O O . ALA B 1 53 ? 2.377 17.516 -8.406 1 97.81 53 ALA B O 1
ATOM 1514 N N . ILE B 1 54 ? 2.078 15.336 -8.766 1 97.81 54 ILE B N 1
ATOM 1515 C CA . ILE B 1 54 ? 3.486 15.133 -9.086 1 97.81 54 ILE B CA 1
ATOM 1516 C C . ILE B 1 54 ? 3.613 14.328 -10.375 1 97.81 54 ILE B C 1
ATOM 1518 O O . ILE B 1 54 ? 2.652 13.695 -10.812 1 97.81 54 ILE B O 1
ATOM 1522 N N . SER B 1 55 ? 4.773 14.414 -10.984 1 97.94 55 SER B N 1
ATOM 1523 C CA . SER B 1 55 ? 5.164 13.617 -12.148 1 97.94 55 SER B CA 1
ATOM 1524 C C . SER B 1 55 ? 6.426 12.812 -11.867 1 97.94 55 SER B C 1
ATOM 1526 O O . SER B 1 55 ? 7.539 13.328 -11.992 1 97.94 55 SER B O 1
ATOM 1528 N N . LEU B 1 56 ? 6.246 11.578 -11.484 1 97.25 56 LEU B N 1
ATOM 1529 C CA . LEU B 1 56 ? 7.375 10.695 -11.211 1 97.25 56 LEU B CA 1
ATOM 1530 C C . LEU B 1 56 ? 7.941 10.117 -12.5 1 97.25 56 LEU B C 1
ATOM 1532 O O . LEU B 1 56 ? 7.195 9.852 -13.445 1 97.25 56 LEU B O 1
ATOM 1536 N N . PRO B 1 57 ? 9.242 9.977 -12.578 1 96.5 57 PRO B N 1
ATOM 1537 C CA . PRO B 1 57 ? 9.789 9.266 -13.734 1 96.5 57 PRO B CA 1
ATOM 1538 C C . PRO B 1 57 ? 9.352 7.801 -13.789 1 96.5 57 PRO B C 1
ATOM 1540 O O . PRO B 1 57 ? 9.047 7.203 -12.75 1 96.5 57 PRO B O 1
ATOM 1543 N N . TYR B 1 58 ? 9.289 7.266 -15.031 1 95.19 58 TYR B N 1
ATOM 1544 C CA . TYR B 1 58 ? 9.023 5.844 -15.188 1 95.19 58 TYR B CA 1
ATOM 1545 C C . TYR B 1 58 ? 9.977 5.012 -14.344 1 95.19 58 TYR B C 1
ATOM 1547 O O . TYR B 1 58 ? 11.172 5.312 -14.266 1 95.19 58 TYR B O 1
ATOM 1555 N N . GLY B 1 59 ? 9.461 3.961 -13.672 1 95.25 59 GLY B N 1
ATOM 1556 C CA . GLY B 1 59 ? 10.289 3.111 -12.836 1 95.25 59 GLY B CA 1
ATOM 1557 C C . GLY B 1 59 ? 10.258 3.506 -11.367 1 95.25 59 GLY B C 1
ATOM 1558 O O . GLY B 1 59 ? 10.828 2.811 -10.523 1 95.25 59 GLY B O 1
ATOM 1559 N N . TYR B 1 60 ? 9.586 4.629 -11.094 1 97.56 60 TYR B N 1
ATOM 1560 C CA . TYR B 1 60 ? 9.461 5.09 -9.711 1 97.56 60 TYR B CA 1
ATOM 1561 C C . TYR B 1 60 ? 7.996 5.16 -9.289 1 97.56 60 TYR B C 1
ATOM 1563 O O . TYR B 1 60 ? 7.109 5.348 -10.125 1 97.56 60 TYR B O 1
ATOM 1571 N N . GLU B 1 61 ? 7.793 4.922 -7.996 1 98 61 GLU B N 1
ATOM 1572 C CA . GLU B 1 61 ? 6.5 5.125 -7.348 1 98 61 GLU B CA 1
ATOM 1573 C C . GLU B 1 61 ? 6.641 5.965 -6.082 1 98 61 GLU B C 1
ATOM 1575 O O . GLU B 1 61 ? 7.75 6.148 -5.574 1 98 61 GLU B O 1
ATOM 1580 N N . ALA B 1 62 ? 5.527 6.551 -5.707 1 98.25 62 ALA B N 1
ATOM 1581 C CA . ALA B 1 62 ? 5.449 7.125 -4.363 1 98.25 62 ALA B CA 1
ATOM 1582 C C . ALA B 1 62 ? 4.621 6.238 -3.438 1 98.25 62 ALA B C 1
ATOM 1584 O O . ALA B 1 62 ? 3.57 5.73 -3.832 1 98.25 62 ALA B O 1
ATOM 1585 N N . GLN B 1 63 ? 5.129 5.98 -2.256 1 98.5 63 GLN B N 1
ATOM 1586 C CA . GLN B 1 63 ? 4.422 5.277 -1.19 1 98.5 63 GLN B CA 1
ATOM 1587 C C . GLN B 1 63 ? 3.9 6.254 -0.14 1 98.5 63 GLN B C 1
ATOM 1589 O O . GLN B 1 63 ? 4.676 7.008 0.454 1 98.5 63 GLN B O 1
ATOM 1594 N N . ILE B 1 64 ? 2.58 6.258 0.021 1 98.5 64 ILE B N 1
ATOM 1595 C CA . ILE B 1 64 ? 1.966 7.078 1.06 1 98.5 64 ILE B CA 1
ATOM 1596 C C . ILE B 1 64 ? 1.829 6.262 2.346 1 98.5 64 ILE B C 1
ATOM 1598 O O . ILE B 1 64 ? 1.104 5.266 2.383 1 98.5 64 ILE B O 1
ATOM 1602 N N . ARG B 1 65 ? 2.49 6.742 3.412 1 98.06 65 ARG B N 1
ATOM 1603 C CA . ARG B 1 65 ? 2.588 5.957 4.641 1 98.06 65 ARG B CA 1
ATOM 1604 C C . ARG B 1 65 ? 2.033 6.73 5.832 1 98.06 65 ARG B C 1
ATOM 1606 O O . ARG B 1 65 ? 1.987 7.961 5.812 1 98.06 65 ARG B O 1
ATOM 1613 N N . SER B 1 66 ? 1.591 5.996 6.816 1 97.62 66 SER B N 1
ATOM 1614 C CA . SER B 1 66 ? 1.095 6.594 8.055 1 97.62 66 SER B CA 1
ATOM 1615 C C . SER B 1 66 ? 2.211 7.305 8.812 1 97.62 66 SER B C 1
ATOM 1617 O O . SER B 1 66 ? 3.383 6.938 8.688 1 97.62 66 SER B O 1
ATOM 1619 N N . ARG B 1 67 ? 1.768 8.344 9.492 1 93.62 67 ARG B N 1
ATOM 1620 C CA . ARG B 1 67 ? 2.68 8.953 10.453 1 93.62 67 ARG B CA 1
ATOM 1621 C C . ARG B 1 67 ? 2.584 8.266 11.812 1 93.62 67 ARG B C 1
ATOM 1623 O O . ARG B 1 67 ? 1.491 8.117 12.359 1 93.62 67 ARG B O 1
ATOM 1630 N N . SER B 1 68 ? 3.684 8.016 12.383 1 92.12 68 SER B N 1
ATOM 1631 C CA . SER B 1 68 ? 3.703 7.309 13.664 1 92.12 68 SER B CA 1
ATOM 1632 C C . SER B 1 68 ? 3.041 8.133 14.758 1 92.12 68 SER B C 1
ATOM 1634 O O . SER B 1 68 ? 2.352 7.586 15.625 1 92.12 68 SER B O 1
ATOM 1636 N N . GLY B 1 69 ? 3.24 9.422 14.758 1 90.06 69 GLY B N 1
ATOM 1637 C CA . GLY B 1 69 ? 2.664 10.281 15.781 1 90.06 69 GLY B CA 1
ATOM 1638 C C . GLY B 1 69 ? 1.148 10.242 15.812 1 90.06 69 GLY B C 1
ATOM 1639 O O . GLY B 1 69 ? 0.542 10.141 16.875 1 90.06 69 GLY B O 1
ATOM 1640 N N . LEU B 1 70 ? 0.535 10.312 14.672 1 93.88 70 LEU B N 1
ATOM 1641 C CA . LEU B 1 70 ? -0.92 10.266 14.586 1 93.88 70 LEU B CA 1
ATOM 1642 C C . LEU B 1 70 ? -1.438 8.883 14.984 1 93.88 70 LEU B C 1
ATOM 1644 O O . LEU B 1 70 ? -2.469 8.773 15.648 1 93.88 70 LEU B O 1
ATOM 1648 N N . ALA B 1 71 ? -0.677 7.871 14.57 1 94.31 71 ALA B N 1
ATOM 1649 C CA . ALA B 1 71 ? -1.064 6.5 14.883 1 94.31 71 ALA B CA 1
ATOM 1650 C C . ALA B 1 71 ? -0.982 6.238 16.391 1 94.31 71 ALA B C 1
ATOM 1652 O O . ALA B 1 71 ? -1.935 5.742 16.984 1 94.31 71 ALA B O 1
ATOM 1653 N N . SER B 1 72 ? 0.133 6.59 17.016 1 93.38 72 SER B N 1
ATOM 1654 C CA . SER B 1 72 ? 0.38 6.277 18.406 1 93.38 72 SER B CA 1
ATOM 1655 C C . SER B 1 72 ? -0.518 7.098 19.328 1 93.38 72 SER B C 1
ATOM 1657 O O . SER B 1 72 ? -1.076 6.574 20.297 1 93.38 72 SER B O 1
ATOM 1659 N N . LYS B 1 73 ? -0.762 8.344 18.984 1 92.5 73 LYS B N 1
ATOM 1660 C CA . LYS B 1 73 ? -1.454 9.258 19.891 1 92.5 73 LYS B CA 1
ATOM 1661 C C 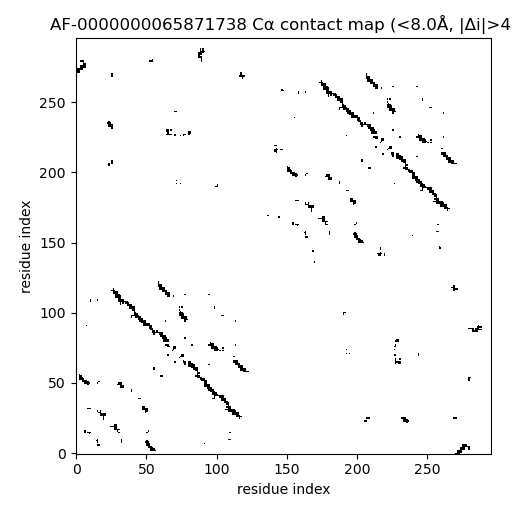. LYS B 1 73 ? -2.965 9.195 19.688 1 92.5 73 LYS B C 1
ATOM 1663 O O . LYS B 1 73 ? -3.732 9.328 20.641 1 92.5 73 LYS B O 1
ATOM 1668 N N . PHE B 1 74 ? -3.383 8.977 18.406 1 95.06 74 PHE B N 1
ATOM 1669 C CA . PHE B 1 74 ? -4.801 9.172 18.125 1 95.06 74 PHE B CA 1
ATOM 1670 C C . PHE B 1 74 ? -5.402 7.93 17.484 1 95.06 74 PHE B C 1
ATOM 1672 O O . PHE B 1 74 ? -6.617 7.844 17.297 1 95.06 74 PHE B O 1
ATOM 1679 N N . GLY B 1 75 ? -4.598 6.973 17.078 1 96.75 75 GLY B N 1
ATOM 1680 C CA . GLY B 1 75 ? -5.102 5.824 16.344 1 96.75 75 GLY B CA 1
ATOM 1681 C C . GLY B 1 75 ? -5.527 6.164 14.93 1 96.75 75 GLY B C 1
ATOM 1682 O O . GLY B 1 75 ? -6.375 5.477 14.352 1 96.75 75 GLY B O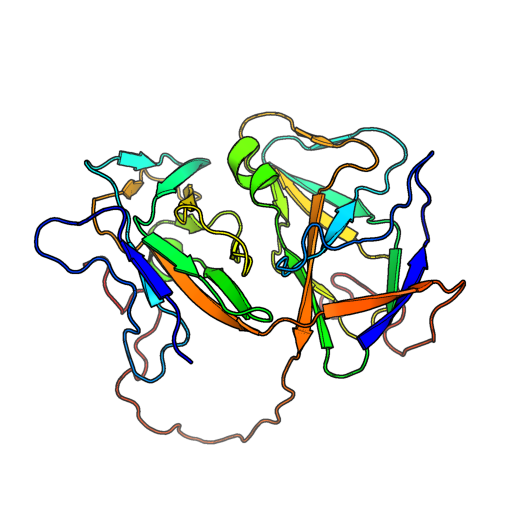 1
ATOM 1683 N N . VAL B 1 76 ? -4.973 7.238 14.453 1 97.38 76 VAL B N 1
ATOM 1684 C CA . VAL B 1 76 ? -5.312 7.684 13.102 1 97.38 76 VAL B CA 1
ATOM 1685 C C . VAL B 1 76 ? -4.207 7.281 12.133 1 97.38 76 VAL B C 1
ATOM 1687 O O . VAL B 1 76 ? -3.029 7.559 12.375 1 97.38 76 VAL B O 1
ATOM 1690 N N . ILE B 1 77 ? -4.621 6.59 11.039 1 97.81 77 ILE B N 1
ATOM 1691 C CA . ILE B 1 77 ? -3.629 6.074 10.102 1 97.81 77 ILE B CA 1
ATOM 1692 C C . ILE B 1 77 ? -4.105 6.301 8.672 1 97.81 77 ILE B C 1
ATOM 1694 O O . ILE B 1 77 ? -5.25 6.695 8.445 1 97.81 77 ILE B O 1
ATOM 1698 N N . VAL B 1 78 ? -3.193 6.242 7.75 1 98.25 78 VAL B N 1
ATOM 1699 C CA . VAL B 1 78 ? -3.527 6.055 6.344 1 98.25 78 VAL B CA 1
ATOM 1700 C C . VAL B 1 78 ? -4.086 4.652 6.121 1 98.25 78 VAL B C 1
ATOM 1702 O O . VAL B 1 78 ? -3.379 3.66 6.32 1 98.25 78 VAL B O 1
ATOM 1705 N N . LEU B 1 79 ? -5.309 4.586 5.684 1 97.31 79 LEU B N 1
ATOM 1706 C CA . LEU B 1 79 ? -6.055 3.332 5.668 1 97.31 79 LEU B CA 1
ATOM 1707 C C . LEU B 1 79 ? -5.355 2.295 4.797 1 97.31 79 LEU B C 1
ATOM 1709 O O . LEU B 1 79 ? -5.234 1.13 5.184 1 97.31 79 LEU B O 1
ATOM 1713 N N . ASN B 1 80 ? -4.891 2.691 3.678 1 96.62 80 ASN B N 1
ATOM 1714 C CA . ASN B 1 80 ? -4.285 1.77 2.723 1 96.62 80 ASN B CA 1
ATOM 1715 C C . ASN B 1 80 ? -2.764 1.899 2.707 1 96.62 80 ASN B C 1
ATOM 1717 O O . ASN B 1 80 ? -2.137 1.767 1.654 1 96.62 80 ASN B O 1
ATOM 1721 N N . SER B 1 81 ? -2.176 2.133 3.824 1 96.94 81 SER B N 1
ATOM 1722 C CA . SER B 1 81 ? -0.729 2.283 3.947 1 96.94 81 SER B CA 1
ATOM 1723 C C . SER B 1 81 ? -0.01 0.975 3.635 1 96.94 81 SER B C 1
ATOM 1725 O O . SER B 1 81 ? -0.281 -0.052 4.262 1 96.94 81 SER B O 1
ATOM 1727 N N . PRO B 1 82 ? 1.05 0.964 2.797 1 97.69 82 PRO B N 1
ATOM 1728 C CA . PRO B 1 82 ? 1.354 2.102 1.926 1 97.69 82 PRO B CA 1
ATOM 1729 C C . PRO B 1 82 ? 0.381 2.229 0.756 1 97.69 82 PRO B C 1
ATOM 1731 O O . PRO B 1 82 ? -0.015 1.219 0.167 1 97.69 82 PRO B O 1
ATOM 1734 N N . GLY B 1 83 ? -0.092 3.412 0.558 1 97.56 83 GLY B N 1
ATOM 1735 C CA . GLY B 1 83 ? -0.751 3.719 -0.702 1 97.56 83 GLY B CA 1
ATOM 1736 C C . GLY B 1 83 ? 0.218 3.893 -1.855 1 97.56 83 GLY B C 1
ATOM 1737 O O . GLY B 1 83 ? 1.304 4.449 -1.682 1 97.56 83 GLY B O 1
ATOM 1738 N N . THR B 1 84 ? -0.2 3.471 -3.025 1 97.31 84 THR B N 1
ATOM 1739 C CA . THR B 1 84 ? 0.679 3.518 -4.188 1 97.31 84 THR B CA 1
ATOM 1740 C C . THR B 1 84 ? 0.276 4.652 -5.125 1 97.31 84 THR B C 1
ATOM 1742 O O . THR B 1 84 ? -0.892 4.77 -5.504 1 97.31 84 THR B O 1
ATOM 1745 N N . ILE B 1 85 ? 1.227 5.473 -5.453 1 97.69 85 ILE B N 1
ATOM 1746 C CA . ILE B 1 85 ? 1.073 6.473 -6.504 1 97.69 85 ILE B CA 1
ATOM 1747 C C . ILE B 1 85 ? 1.923 6.086 -7.715 1 97.69 85 ILE B C 1
ATOM 1749 O O . ILE B 1 85 ? 3.154 6.074 -7.637 1 97.69 85 ILE B O 1
ATOM 1753 N N . ASP B 1 86 ? 1.264 5.836 -8.805 1 97.5 86 ASP B N 1
ATOM 1754 C CA . ASP B 1 86 ? 1.927 5.41 -10.031 1 97.5 86 ASP B CA 1
ATOM 1755 C C . ASP B 1 86 ? 2.633 6.578 -10.711 1 97.5 86 ASP B C 1
ATOM 1757 O O . ASP B 1 86 ? 2.236 7.734 -10.539 1 97.5 86 ASP B O 1
ATOM 1761 N N . SER B 1 87 ? 3.58 6.223 -11.539 1 96.94 87 SER B N 1
ATOM 1762 C CA . SER B 1 87 ? 4.383 7.242 -12.211 1 96.94 87 SER B CA 1
ATOM 1763 C C . SER B 1 87 ? 3.559 8.008 -13.234 1 96.94 87 SER B C 1
ATOM 1765 O O . SER B 1 87 ? 3.891 9.148 -13.586 1 96.94 87 SER B O 1
ATOM 1767 N N . ASP B 1 88 ? 2.457 7.445 -13.727 1 95.81 88 ASP B N 1
ATOM 1768 C CA . ASP B 1 88 ? 1.677 8.109 -14.766 1 95.81 88 ASP B CA 1
ATOM 1769 C C . ASP B 1 88 ? 0.411 8.734 -14.18 1 95.81 88 ASP B C 1
ATOM 1771 O O . ASP B 1 88 ? -0.48 9.148 -14.93 1 95.81 88 ASP B O 1
ATOM 1775 N N . TYR B 1 89 ? 0.267 8.656 -12.867 1 96.75 89 TYR B N 1
ATOM 1776 C CA . TYR B 1 89 ? -0.822 9.391 -12.234 1 96.75 89 TYR B CA 1
ATOM 1777 C C . TYR B 1 89 ? -0.538 10.883 -12.227 1 9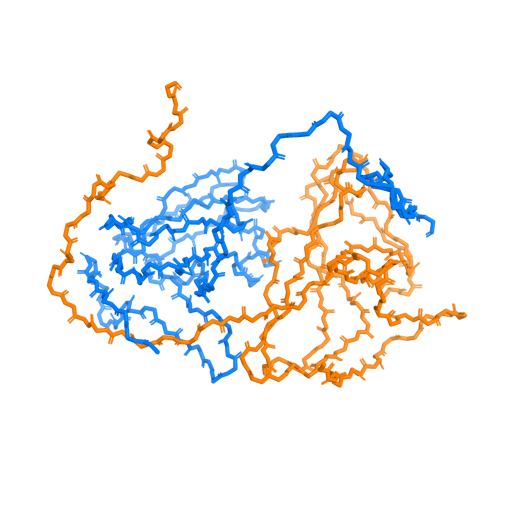6.75 89 TYR B C 1
ATOM 1779 O O . TYR B 1 89 ? 0.566 11.312 -11.883 1 96.75 89 TYR B O 1
ATOM 1787 N N . ARG B 1 90 ? -1.531 11.703 -12.602 1 97.94 90 ARG B N 1
ATOM 1788 C CA . ARG B 1 90 ? -1.321 13.141 -12.703 1 97.94 90 ARG B CA 1
ATOM 1789 C C . ARG B 1 90 ? -2.359 13.906 -11.891 1 97.94 90 ARG B C 1
ATOM 1791 O O . ARG B 1 90 ? -2.426 15.133 -11.953 1 97.94 90 ARG B O 1
ATOM 1798 N N . GLY B 1 91 ? -3.229 13.25 -11.148 1 97.25 91 GLY B N 1
ATOM 1799 C CA . GLY B 1 91 ? -4.238 13.891 -10.32 1 97.25 91 GLY B CA 1
ATOM 1800 C C . GLY B 1 91 ? -3.699 14.367 -8.984 1 97.25 91 GLY B C 1
ATOM 1801 O O . GLY B 1 91 ? -2.555 14.07 -8.633 1 97.25 91 GLY B O 1
ATOM 1802 N N . GLU B 1 92 ? -4.551 15.109 -8.273 1 97.75 92 GLU B N 1
ATOM 1803 C CA . GLU B 1 92 ? -4.195 15.5 -6.914 1 97.75 92 GLU B CA 1
ATOM 1804 C C . GLU B 1 92 ? -4.051 14.281 -6.008 1 97.75 92 GLU B C 1
ATOM 1806 O O . GLU B 1 92 ? -4.867 13.359 -6.059 1 97.75 92 GLU B O 1
ATOM 1811 N N . LEU B 1 93 ? -2.93 14.305 -5.281 1 97.69 93 LEU B N 1
ATOM 1812 C CA . LEU B 1 93 ? -2.789 13.266 -4.27 1 97.69 93 LEU B CA 1
ATOM 1813 C C . LEU B 1 93 ? -3.85 13.414 -3.186 1 97.69 93 LEU B C 1
ATOM 1815 O O . LEU B 1 93 ? -4.098 14.516 -2.699 1 97.69 93 LEU B O 1
ATOM 1819 N N . LYS B 1 94 ? -4.496 12.328 -2.885 1 98 94 LYS B N 1
ATOM 1820 C CA . LYS B 1 94 ? -5.445 12.25 -1.778 1 98 94 LYS B CA 1
ATOM 1821 C C . LYS B 1 94 ? -5.086 11.125 -0.818 1 98 94 LYS B C 1
ATOM 1823 O O . LYS B 1 94 ? -4.586 10.078 -1.241 1 98 94 LYS B O 1
ATOM 1828 N N . ILE B 1 95 ? -5.34 11.391 0.416 1 98.25 95 ILE B N 1
ATOM 1829 C CA . ILE B 1 95 ? -4.988 10.453 1.476 1 98.25 95 ILE B CA 1
ATOM 1830 C C . ILE B 1 95 ? -6.262 9.875 2.098 1 98.25 95 ILE B C 1
ATOM 1832 O O . ILE B 1 95 ? -7.133 10.625 2.547 1 98.25 95 ILE B O 1
ATOM 1836 N N . ILE B 1 96 ? -6.375 8.539 2.094 1 98.19 96 ILE B N 1
ATOM 1837 C CA . ILE B 1 96 ? -7.473 7.883 2.787 1 98.19 96 ILE B CA 1
ATOM 1838 C C . ILE B 1 96 ? -7.098 7.656 4.25 1 98.19 96 ILE B C 1
ATOM 1840 O O . ILE B 1 96 ? -6.277 6.793 4.559 1 98.19 96 ILE B O 1
ATOM 1844 N N . MET B 1 97 ? -7.785 8.391 5.09 1 98.25 97 MET B N 1
ATOM 1845 C CA . MET B 1 97 ? -7.508 8.273 6.52 1 98.25 97 MET B CA 1
ATOM 1846 C C . MET B 1 97 ? -8.641 7.543 7.234 1 98.25 97 MET B C 1
ATOM 1848 O O . MET B 1 97 ? -9.789 7.602 6.801 1 98.25 97 MET B O 1
ATOM 1852 N N . ILE B 1 98 ? -8.258 6.895 8.266 1 98.06 98 ILE B N 1
ATOM 1853 C CA . ILE B 1 98 ? -9.258 6.285 9.141 1 98.06 98 ILE B CA 1
ATOM 1854 C C . ILE B 1 98 ? -8.898 6.547 10.602 1 98.06 98 ILE B C 1
ATOM 1856 O O . ILE B 1 98 ? -7.719 6.527 10.969 1 98.06 98 ILE B O 1
ATOM 1860 N N . ASN B 1 99 ? -9.914 6.824 11.391 1 98.12 99 ASN B N 1
ATOM 1861 C CA . ASN B 1 99 ? -9.773 6.93 12.844 1 98.12 99 ASN B CA 1
ATOM 1862 C C . ASN B 1 99 ? -10.102 5.609 13.531 1 98.12 99 ASN B C 1
ATOM 1864 O O . ASN B 1 99 ? -11.266 5.238 13.656 1 98.12 99 ASN B O 1
ATOM 1868 N N . LEU B 1 100 ? -9.086 4.91 14 1 96.88 100 LEU B N 1
ATOM 1869 C CA . LEU B 1 100 ? -9.281 3.658 14.719 1 96.88 100 LEU B CA 1
ATOM 1870 C C . LEU B 1 100 ? -9.203 3.879 16.234 1 96.88 100 LEU B C 1
ATOM 1872 O O . LEU B 1 100 ? -9.203 2.918 17 1 96.88 100 LEU B O 1
ATOM 1876 N N . GLY B 1 101 ? -9.062 5.094 16.578 1 96 101 GLY B N 1
ATOM 1877 C CA . GLY B 1 101 ? -9.086 5.461 17.984 1 96 101 GLY B CA 1
ATOM 1878 C C . GLY B 1 101 ? -10.484 5.473 18.562 1 96 101 GLY B C 1
ATOM 1879 O O . GLY B 1 101 ? -11.438 5.043 17.922 1 96 101 GLY B O 1
ATOM 1880 N N . GLN B 1 102 ? -10.57 5.957 19.797 1 96.62 102 GLN B N 1
ATOM 1881 C CA . GLN B 1 102 ? -11.82 5.926 20.531 1 96.62 102 GLN B CA 1
ATOM 1882 C C . GLN B 1 102 ? -12.422 7.32 20.672 1 96.62 102 GLN B C 1
ATOM 1884 O O . GLN B 1 102 ? -13.547 7.477 21.141 1 96.62 102 GLN B O 1
ATOM 1889 N N . LYS B 1 103 ? -11.734 8.312 20.266 1 97.69 103 LYS B N 1
ATOM 1890 C CA . LYS B 1 103 ? -12.195 9.695 20.375 1 97.69 103 LYS B CA 1
ATOM 1891 C C . LYS B 1 103 ? -12.203 10.383 19 1 97.69 103 LYS B C 1
ATOM 1893 O O . LYS B 1 103 ? -11.492 9.961 18.094 1 97.69 103 LYS B O 1
ATOM 1898 N N . ASP B 1 104 ? -12.969 11.422 18.922 1 98.38 104 ASP B N 1
ATOM 1899 C CA . ASP B 1 104 ? -12.984 12.25 17.719 1 98.38 104 ASP B CA 1
ATOM 1900 C C . ASP B 1 104 ? -11.602 12.812 17.422 1 98.38 104 ASP B C 1
ATOM 1902 O O . ASP B 1 104 ? -10.883 13.234 18.328 1 98.38 104 ASP B O 1
ATOM 1906 N N . PHE B 1 105 ? -11.273 12.82 16.203 1 97.94 105 PHE B N 1
ATOM 1907 C CA . PHE B 1 105 ? -10.023 13.422 15.75 1 97.94 105 PHE B CA 1
ATOM 1908 C C . PHE B 1 105 ? -10.297 14.688 14.938 1 97.94 105 PHE B C 1
ATOM 1910 O O . PHE B 1 105 ? -10.984 14.633 13.914 1 97.94 105 PHE B O 1
ATOM 1917 N N . GLN B 1 106 ? -9.789 15.75 15.375 1 98.06 106 GLN B N 1
ATOM 1918 C CA . GLN B 1 106 ? -9.945 17.016 14.648 1 98.06 106 GLN B CA 1
ATOM 1919 C C . GLN B 1 106 ? -8.82 17.203 13.641 1 98.06 106 GLN B C 1
ATOM 1921 O O . GLN B 1 106 ? -7.664 17.406 14.016 1 98.06 106 GLN B O 1
ATOM 1926 N N . LEU B 1 107 ? -9.148 17.141 12.391 1 96.94 107 LEU B N 1
ATOM 1927 C CA . LEU B 1 107 ? -8.227 17.438 11.297 1 96.94 107 LEU B CA 1
ATOM 1928 C C . LEU B 1 107 ? -8.219 18.922 10.969 1 96.94 107 LEU B C 1
ATOM 1930 O O . LEU B 1 107 ? -9.266 19.5 10.664 1 96.94 107 LEU B O 1
ATOM 1934 N N . THR B 1 108 ? -7.062 19.547 11.023 1 94.94 108 THR B N 1
ATOM 1935 C CA . THR B 1 108 ? -6.973 20.984 10.781 1 94.94 108 THR B CA 1
ATOM 1936 C C . THR B 1 108 ? -6.172 21.266 9.508 1 94.94 108 THR B C 1
ATOM 1938 O O . THR B 1 108 ? -5.375 20.438 9.078 1 94.94 108 THR B O 1
ATOM 1941 N N . PRO B 1 109 ? -6.395 22.469 8.938 1 93.81 109 PRO B N 1
ATOM 1942 C CA . PRO B 1 109 ? -5.617 22.844 7.754 1 93.81 109 PRO B CA 1
ATOM 1943 C C . PRO B 1 109 ? -4.109 22.812 8.008 1 93.81 109 PRO B C 1
ATOM 1945 O O . PRO B 1 109 ? -3.654 23.219 9.078 1 93.81 109 PRO B O 1
ATOM 1948 N N . ALA B 1 110 ? -3.35 22.234 7.02 1 92.94 110 ALA B N 1
ATOM 1949 C CA . ALA B 1 110 ? -1.89 22.266 7.008 1 92.94 110 ALA B CA 1
ATOM 1950 C C . ALA B 1 110 ? -1.316 21.266 8.008 1 92.94 110 ALA B C 1
ATOM 1952 O O . ALA B 1 110 ? -0.103 21.219 8.227 1 92.94 110 ALA B O 1
ATOM 1953 N N . MET B 1 111 ? -2.195 20.438 8.586 1 92.75 111 MET B N 1
ATOM 1954 C CA . MET B 1 111 ? -1.718 19.375 9.469 1 92.75 111 MET B CA 1
ATOM 1955 C C . MET B 1 111 ? -0.913 18.344 8.688 1 92.75 111 MET B C 1
ATOM 1957 O O . MET B 1 111 ? -1.299 17.953 7.578 1 92.75 111 MET B O 1
ATOM 1961 N N . ARG B 1 112 ? 0.199 17.875 9.242 1 93.75 112 ARG B N 1
ATOM 1962 C CA . ARG B 1 112 ? 0.924 16.75 8.648 1 93.75 112 ARG B CA 1
ATOM 1963 C C . ARG B 1 112 ? 0.152 15.453 8.82 1 93.75 112 ARG B C 1
ATOM 1965 O O . ARG B 1 112 ? -0.007 14.961 9.938 1 93.75 112 ARG B O 1
ATOM 1972 N N . ILE B 1 113 ? -0.274 14.844 7.738 1 95.38 113 ILE B N 1
ATOM 1973 C CA . ILE B 1 113 ? -1.241 13.758 7.887 1 95.38 113 ILE B CA 1
ATOM 1974 C C . ILE B 1 113 ? -0.647 12.461 7.352 1 95.38 113 ILE B C 1
ATOM 1976 O O . ILE B 1 113 ? -1.156 11.375 7.637 1 95.38 113 ILE B O 1
ATOM 1980 N N . ALA B 1 114 ? 0.39 12.492 6.594 1 97 114 ALA B N 1
ATOM 1981 C CA . ALA B 1 114 ? 1.05 11.328 6.012 1 97 114 ALA B CA 1
ATOM 1982 C C . ALA B 1 114 ? 2.496 11.648 5.645 1 97 114 ALA B C 1
ATOM 1984 O O . ALA B 1 114 ? 2.938 12.789 5.762 1 97 114 ALA B O 1
ATOM 1985 N N . GLN B 1 115 ? 3.217 10.641 5.281 1 96.94 115 GLN B N 1
ATOM 1986 C CA . GLN B 1 115 ? 4.547 10.812 4.703 1 96.94 115 GLN B CA 1
ATOM 1987 C C . GLN B 1 115 ? 4.676 10.062 3.385 1 96.94 115 GLN B C 1
ATOM 1989 O O . GLN B 1 115 ? 4.105 8.977 3.225 1 96.94 115 GLN B O 1
ATOM 1994 N N . MET B 1 116 ? 5.402 10.68 2.549 1 97.94 116 MET B N 1
ATOM 1995 C CA . MET B 1 116 ? 5.609 10.141 1.207 1 97.94 116 MET B CA 1
ATOM 1996 C C . MET B 1 116 ? 7.047 9.672 1.024 1 97.94 116 MET B C 1
ATOM 1998 O O . MET B 1 116 ? 7.988 10.422 1.28 1 97.94 116 MET B O 1
ATOM 2002 N N . VAL B 1 117 ? 7.238 8.438 0.608 1 97.94 117 VAL B N 1
ATOM 2003 C CA . VAL B 1 117 ? 8.547 7.875 0.292 1 97.94 117 VAL B CA 1
ATOM 2004 C C . VAL B 1 117 ? 8.617 7.531 -1.194 1 97.94 117 VAL B C 1
ATOM 2006 O O . VAL B 1 117 ? 7.734 6.852 -1.723 1 97.94 117 VAL B O 1
ATOM 2009 N N . ILE B 1 118 ? 9.594 8.062 -1.901 1 97.81 118 ILE B N 1
ATOM 2010 C CA . ILE B 1 118 ? 9.828 7.73 -3.303 1 97.81 118 ILE B CA 1
ATOM 2011 C C . ILE B 1 118 ? 10.711 6.488 -3.396 1 97.81 118 ILE B C 1
ATOM 2013 O O . ILE B 1 118 ? 11.75 6.406 -2.734 1 97.81 118 ILE B O 1
ATOM 2017 N N . ALA B 1 119 ? 10.25 5.496 -4.195 1 97.12 119 ALA B N 1
ATOM 2018 C CA . ALA B 1 119 ? 10.977 4.234 -4.309 1 97.12 119 ALA B CA 1
ATOM 2019 C C . ALA B 1 119 ? 10.961 3.723 -5.746 1 97.12 119 ALA B C 1
ATOM 2021 O O . ALA B 1 119 ? 10.062 4.059 -6.523 1 97.12 119 ALA B O 1
ATOM 2022 N N . LYS B 1 120 ? 12 2.949 -6.043 1 96.31 120 LYS B N 1
ATOM 2023 C CA . LYS B 1 120 ? 12.008 2.23 -7.312 1 96.31 120 LYS B CA 1
ATOM 2024 C C . LYS B 1 120 ? 11.148 0.971 -7.234 1 96.31 120 LYS B C 1
ATOM 2026 O O . LYS B 1 120 ? 10.969 0.404 -6.156 1 96.31 120 LYS B O 1
ATOM 2031 N N . TYR B 1 121 ? 10.508 0.619 -8.266 1 95.5 121 TYR B N 1
ATOM 2032 C CA . TYR B 1 121 ? 9.875 -0.688 -8.414 1 95.5 121 TYR B CA 1
ATOM 2033 C C . TYR B 1 121 ? 10.391 -1.4 -9.656 1 95.5 121 TYR B C 1
ATOM 2035 O O . TYR B 1 121 ? 11.047 -0.79 -10.5 1 95.5 121 TYR B O 1
ATOM 2043 N N . GLU B 1 122 ? 10.156 -2.666 -9.742 1 95.19 122 GLU B N 1
ATOM 2044 C CA . GLU B 1 122 ? 10.602 -3.465 -10.883 1 95.19 122 GLU B CA 1
ATOM 2045 C C . GLU B 1 122 ? 9.422 -3.842 -11.781 1 95.19 122 GLU B C 1
ATOM 2047 O O . GLU B 1 122 ? 8.328 -4.117 -11.297 1 95.19 122 GLU B O 1
ATOM 2052 N N . VAL B 1 123 ? 9.672 -3.838 -13.039 1 94.94 123 VAL B N 1
ATOM 2053 C CA . VAL B 1 123 ? 8.703 -4.309 -14.016 1 94.94 123 VAL B CA 1
ATOM 2054 C C . VAL B 1 123 ? 9.078 -5.719 -14.477 1 94.94 123 VAL B C 1
ATOM 2056 O O . VAL B 1 123 ? 10.234 -5.984 -14.812 1 94.94 123 VAL B O 1
ATOM 2059 N N . VAL B 1 124 ? 8.039 -6.59 -14.484 1 95.12 124 VAL B N 1
ATOM 2060 C CA . VAL B 1 124 ? 8.352 -7.969 -14.852 1 95.12 124 VAL B CA 1
ATOM 2061 C C . VAL B 1 124 ? 7.402 -8.445 -15.953 1 95.12 124 VAL B C 1
ATOM 2063 O O . VAL B 1 124 ? 6.371 -7.82 -16.203 1 95.12 124 VAL B O 1
ATOM 2066 N N . SER B 1 125 ? 7.777 -9.477 -16.656 1 95.38 125 SER B N 1
ATOM 2067 C CA . SER B 1 125 ? 6.93 -10.258 -17.547 1 95.38 125 SER B CA 1
ATOM 2068 C C . SER B 1 125 ? 6.789 -11.695 -17.062 1 95.38 125 SER B C 1
ATOM 2070 O O . SER B 1 125 ? 7.668 -12.211 -16.359 1 95.38 125 SER B O 1
ATOM 2072 N N . TRP B 1 126 ? 5.68 -12.234 -17.406 1 95.38 126 TRP B N 1
ATOM 2073 C CA . TRP B 1 126 ? 5.387 -13.562 -16.875 1 95.38 126 TRP B CA 1
ATOM 2074 C C . TRP B 1 126 ? 5.859 -14.641 -17.844 1 95.38 126 TRP B C 1
ATOM 2076 O O . TRP B 1 126 ? 5.75 -14.484 -19.062 1 95.38 126 TRP B O 1
ATOM 2086 N N . GLU B 1 127 ? 6.402 -15.648 -17.359 1 96.88 127 GLU B N 1
ATOM 2087 C CA . GLU B 1 127 ? 6.551 -16.938 -18.031 1 96.88 127 GLU B CA 1
ATOM 2088 C C . GLU B 1 127 ? 5.605 -17.984 -17.438 1 96.88 127 GLU B C 1
ATOM 2090 O O . GLU B 1 127 ? 5.84 -18.484 -16.344 1 96.88 127 GLU B O 1
ATOM 2095 N N . LEU B 1 128 ? 4.535 -18.25 -18.141 1 95.25 128 LEU B N 1
ATOM 2096 C CA . LEU B 1 128 ? 3.564 -19.234 -17.672 1 95.25 128 LEU B CA 1
ATOM 2097 C C . LEU B 1 128 ? 4.16 -20.641 -17.688 1 95.25 128 LEU B C 1
ATOM 2099 O O . LEU B 1 128 ? 4.695 -21.078 -18.703 1 95.25 128 LEU B O 1
ATOM 2103 N N . VAL B 1 129 ? 4.082 -21.328 -16.531 1 96.56 129 VAL B N 1
ATOM 2104 C CA . VAL B 1 129 ? 4.633 -22.672 -16.422 1 96.56 129 VAL B CA 1
ATOM 2105 C C . VAL B 1 129 ? 3.629 -23.578 -15.734 1 96.56 129 VAL B C 1
ATOM 2107 O O . VAL B 1 129 ? 2.73 -23.109 -15.031 1 96.56 129 VAL B O 1
ATOM 2110 N N . ASP B 1 130 ? 3.787 -24.844 -15.945 1 95.81 130 ASP B N 1
ATOM 2111 C CA . ASP B 1 130 ? 2.916 -25.812 -15.297 1 95.81 130 ASP B CA 1
ATOM 2112 C C . ASP B 1 130 ? 3.299 -26.016 -13.828 1 95.81 130 ASP B C 1
ATOM 2114 O O . ASP B 1 130 ? 2.434 -26.25 -12.977 1 95.81 130 ASP B O 1
ATOM 2118 N N . ASP B 1 131 ? 4.637 -25.922 -13.562 1 95.94 131 ASP B N 1
ATOM 2119 C CA . ASP B 1 131 ? 5.137 -26.109 -12.203 1 95.94 131 ASP B CA 1
ATOM 2120 C C . ASP B 1 131 ? 6.305 -25.156 -11.914 1 95.94 131 ASP B C 1
ATOM 2122 O O . ASP B 1 131 ? 7.074 -24.828 -12.82 1 95.94 131 ASP B O 1
ATOM 2126 N N . LEU B 1 132 ? 6.387 -24.859 -10.633 1 95.88 132 LEU B N 1
ATOM 2127 C CA . LEU B 1 132 ? 7.512 -24.031 -10.188 1 95.88 132 LEU B CA 1
ATOM 2128 C C . LEU B 1 132 ? 8.625 -24.906 -9.625 1 95.88 132 LEU B C 1
ATOM 2130 O O . LEU B 1 132 ? 8.406 -26.078 -9.297 1 95.88 132 LEU B O 1
ATOM 2134 N N . ASP B 1 133 ? 9.789 -24.312 -9.586 1 94.12 133 ASP B N 1
ATOM 2135 C CA . ASP B 1 133 ? 10.914 -25.016 -8.992 1 94.12 133 ASP B CA 1
ATOM 2136 C C . ASP B 1 133 ? 10.711 -25.234 -7.496 1 94.12 133 ASP B C 1
ATOM 2138 O O . ASP B 1 133 ? 9.883 -24.562 -6.879 1 94.12 133 ASP B O 1
ATOM 2142 N N . GLU B 1 134 ? 11.391 -26.172 -6.895 1 93.12 134 GLU B N 1
ATOM 2143 C CA . GLU B 1 134 ? 11.289 -26.469 -5.469 1 93.12 134 GLU B CA 1
ATOM 2144 C C . GLU B 1 134 ? 12.266 -25.609 -4.66 1 93.12 134 GLU B C 1
ATOM 2146 O O . GLU B 1 134 ? 13.352 -25.281 -5.129 1 93.12 134 GLU B O 1
ATOM 2151 N N . THR B 1 135 ? 11.773 -25.172 -3.51 1 92.94 135 THR B N 1
ATOM 2152 C CA . THR B 1 135 ? 12.617 -24.5 -2.529 1 92.94 135 THR B CA 1
ATOM 2153 C C . THR B 1 135 ? 12.422 -25.109 -1.143 1 92.94 135 THR B C 1
ATOM 2155 O O . THR B 1 135 ? 11.508 -25.922 -0.93 1 92.94 135 THR B O 1
ATOM 2158 N N . GLU B 1 136 ? 13.328 -24.766 -0.171 1 87.56 136 GLU B N 1
ATOM 2159 C CA . GLU B 1 136 ? 13.18 -25.219 1.207 1 87.56 136 GLU B CA 1
ATOM 2160 C C . GLU B 1 136 ? 11.891 -24.703 1.83 1 87.56 136 GLU B C 1
ATOM 2162 O O . GLU B 1 136 ? 11.188 -25.438 2.525 1 87.56 136 GLU B O 1
ATOM 2167 N N . ARG B 1 137 ? 11.453 -23.547 1.619 1 85.69 137 ARG B N 1
ATOM 2168 C CA . ARG B 1 137 ? 10.227 -22.953 2.137 1 85.69 137 ARG B CA 1
ATOM 2169 C C . ARG B 1 137 ? 8.992 -23.547 1.463 1 85.69 137 ARG B C 1
ATOM 2171 O O . ARG B 1 137 ? 7.969 -23.766 2.113 1 85.69 137 ARG B O 1
ATOM 2178 N N . GLY B 1 138 ? 9.055 -23.766 0.18 1 91.06 138 GLY B N 1
ATOM 2179 C CA . GLY B 1 138 ? 7.973 -24.375 -0.581 1 91.06 138 GLY B CA 1
ATOM 2180 C C . GLY B 1 138 ? 6.656 -23.625 -0.455 1 91.06 138 GLY B C 1
ATOM 2181 O O . GLY B 1 138 ? 6.602 -22.422 -0.675 1 91.06 138 GLY B O 1
ATOM 2182 N N . LYS B 1 139 ? 5.676 -24.359 0.01 1 88.81 139 LYS B N 1
ATOM 2183 C CA . LYS B 1 139 ? 4.324 -23.812 0.054 1 88.81 139 LYS B CA 1
ATOM 2184 C C . LYS B 1 139 ? 3.955 -23.359 1.466 1 88.81 139 LYS B C 1
ATOM 2186 O O . LYS B 1 139 ? 2.793 -23.062 1.743 1 88.81 139 LYS B O 1
ATOM 2191 N N . ASN B 1 140 ? 4.957 -23.375 2.346 1 83.25 140 ASN B N 1
ATOM 2192 C CA . ASN B 1 140 ? 4.691 -23.016 3.732 1 83.25 140 ASN B CA 1
ATOM 2193 C C . ASN B 1 140 ? 4.598 -21.5 3.904 1 83.25 140 ASN B C 1
ATOM 2195 O O . ASN B 1 140 ? 5.621 -20.812 3.947 1 83.25 140 ASN B O 1
ATOM 2199 N N . GLY B 1 141 ? 3.402 -21.094 3.85 1 68.81 141 GLY B N 1
ATOM 2200 C CA . GLY B 1 141 ? 3.143 -19.672 3.955 1 68.81 141 GLY B CA 1
ATOM 2201 C C . GLY B 1 141 ? 2.469 -19.281 5.258 1 68.81 141 GLY B C 1
ATOM 2202 O O . GLY B 1 141 ? 2.193 -20.141 6.098 1 68.81 141 GLY B O 1
ATOM 2203 N N . PHE B 1 142 ? 2.188 -18.062 5.492 1 65.12 142 PHE B N 1
ATOM 2204 C CA . PHE B 1 142 ? 1.473 -17.422 6.582 1 65.12 142 PHE B CA 1
ATOM 2205 C C . PHE B 1 142 ? 1.787 -18.094 7.914 1 65.12 142 PHE B C 1
ATOM 2207 O O . PHE B 1 142 ? 1.35 -19.219 8.164 1 65.12 142 PHE B O 1
ATOM 2214 N N . GLY B 1 143 ? 2.467 -17.422 8.758 1 56.62 143 GLY B N 1
ATOM 2215 C CA . GLY B 1 143 ? 2.666 -17.797 10.148 1 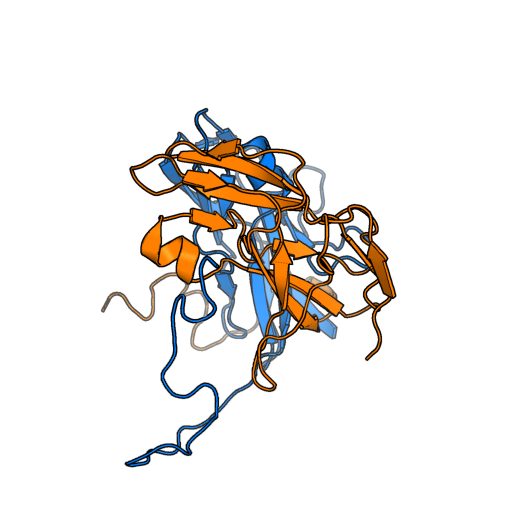56.62 143 GLY B CA 1
ATOM 2216 C C . GLY B 1 143 ? 3.574 -19.016 10.312 1 56.62 143 GLY B C 1
ATOM 2217 O O . GLY B 1 143 ? 3.646 -19.594 11.398 1 56.62 143 GLY B O 1
ATOM 2218 N N . SER B 1 144 ? 3.928 -19.609 9.195 1 54 144 SER B N 1
ATOM 2219 C CA . SER B 1 144 ? 4.656 -20.859 9.391 1 54 144 SER B CA 1
ATOM 2220 C C . SER B 1 144 ? 5.918 -20.641 10.219 1 54 144 SER B C 1
ATOM 2222 O O . SER B 1 144 ? 6.383 -21.547 10.898 1 54 144 SER B O 1
ATOM 2224 N N . SER B 1 145 ? 6.582 -19.578 10.094 1 50.81 145 SER B N 1
ATOM 2225 C CA . SER B 1 145 ? 7.855 -19.469 10.805 1 50.81 145 SER B CA 1
ATOM 2226 C C . SER B 1 145 ? 7.648 -19.031 12.25 1 50.81 145 SER B C 1
ATOM 2228 O O . SER B 1 145 ? 8.562 -19.109 13.07 1 50.81 145 SER B O 1
ATOM 2230 N N . GLY B 1 146 ? 6.414 -18.531 12.578 1 48.28 146 GLY B N 1
ATOM 2231 C CA . GLY B 1 146 ? 6.461 -17.859 13.867 1 48.28 146 GLY B CA 1
ATOM 2232 C C . GLY B 1 146 ? 5.516 -18.469 14.883 1 48.28 146 GLY B C 1
ATOM 2233 O O . GLY B 1 146 ? 5.355 -17.938 15.984 1 48.28 146 GLY B O 1
ATOM 2234 N N . LEU B 1 147 ? 4.539 -19.297 14.656 1 46.66 147 LEU B N 1
ATOM 2235 C CA . LEU B 1 147 ? 3.713 -19.547 15.828 1 46.66 147 LEU B CA 1
ATOM 2236 C C . LEU B 1 147 ? 4.473 -20.391 16.859 1 46.66 147 LEU B C 1
ATOM 2238 O O . LEU B 1 147 ? 4.031 -20.531 18 1 46.66 147 LEU B O 1
ATOM 2242 N N . LYS B 1 148 ? 5.566 -20.859 16.531 1 40.47 148 LYS B N 1
ATOM 2243 C CA . LYS B 1 148 ? 6.184 -21.672 17.562 1 40.47 148 LYS B CA 1
ATOM 2244 C C . LYS B 1 148 ? 7.035 -20.828 18.5 1 40.47 148 LYS B C 1
ATOM 2246 O O . LYS B 1 148 ? 7.637 -19.844 18.078 1 40.47 148 LYS B O 1
#